Protein AF-A0A3N7EFW5-F1 (afdb_monomer)

Sequence (248 aa):
MSETADEIDSDAESVVPSIYVGQFAQLRVFKMFALHYVVHSICNLTDEEYTRYAFTEGKRFQDSFEIVAFLKKAYESFSNLKAQRMACFCGFHMAREYFVVGDFRNAKQLLDGVALLYRQEGWATLLWEFLGYLRECSRKCGTVKEFVEYSLESAALPVPSDSGIQSFRRKECGPAGPAILAQREIIHKEVFELRSGETRLASVEGNTDLKVNEENPLRLEIDLASPLRLVLLALVAFHEPMFKPRWW

Secondary structure (DSSP, 8-state):
-------------EEEPPSSTTPPPEEEEEEEETTTEEEEEEEEPPHHHHHHHHHHHHTT-S-HHHHHHHHHHHHHHHHHTT-HHHHHHHHHHHHHHHHHHT-HHHHHHHHHHHHHHHHHHT-HHHHHHHHHHHHHHHHHTT-HHHHHHHHHHHHHSPPPPSSS-TTSS-S---TT--S-HHHHHHHHHHHHHHHHTS-----SSS------BTTB-------TT-HHHHHHHHHHHH-S--------

pLDDT: mean 70.32, std 18.86, range [30.03, 94.31]

Structure (mmCIF, N/CA/C/O backbone):
data_AF-A0A3N7EFW5-F1
#
_entry.id   AF-A0A3N7EFW5-F1
#
loop_
_atom_site.group_PDB
_atom_site.id
_atom_site.type_symbol
_atom_site.label_atom_id
_atom_site.label_alt_id
_atom_site.label_comp_id
_atom_site.label_asym_id
_atom_site.label_entity_id
_atom_site.label_seq_id
_atom_site.pdbx_PDB_ins_code
_atom_site.Cartn_x
_atom_site.Cartn_y
_atom_site.Cartn_z
_atom_site.occupancy
_atom_site.B_iso_or_equiv
_atom_site.auth_seq_id
_atom_site.auth_comp_id
_atom_site.auth_asym_id
_atom_site.auth_atom_id
_atom_site.pdbx_PDB_model_num
ATOM 1 N N . MET A 1 1 ? 42.903 28.249 -32.692 1.00 31.41 1 MET A N 1
ATOM 2 C CA . MET A 1 1 ? 44.060 27.396 -32.350 1.00 31.41 1 MET A CA 1
ATOM 3 C C . MET A 1 1 ? 44.002 27.189 -30.847 1.00 31.41 1 MET A C 1
ATOM 5 O O . MET A 1 1 ? 44.345 28.114 -30.127 1.00 31.41 1 MET A O 1
ATOM 9 N N . SER A 1 2 ? 43.163 26.250 -30.406 1.00 32.81 2 SER A N 1
ATOM 10 C CA . SER A 1 2 ? 43.458 24.825 -30.102 1.00 32.81 2 SER A CA 1
ATOM 11 C C . SER A 1 2 ? 43.663 24.707 -28.591 1.00 32.81 2 SER A C 1
ATOM 13 O O . SER A 1 2 ? 44.621 25.260 -28.071 1.00 32.81 2 SER A O 1
ATOM 15 N N . GLU A 1 3 ? 42.619 24.340 -27.846 1.00 36.38 3 GLU A N 1
ATOM 16 C CA . GLU A 1 3 ? 42.249 22.949 -27.508 1.00 36.38 3 GLU A CA 1
ATOM 17 C C . GLU A 1 3 ? 43.383 22.202 -26.811 1.00 36.38 3 GLU A C 1
ATOM 19 O O . GLU A 1 3 ? 44.333 21.795 -27.467 1.00 36.38 3 GLU A O 1
ATOM 24 N N . THR A 1 4 ? 43.204 21.965 -25.513 1.00 30.03 4 THR A N 1
ATOM 25 C CA . THR A 1 4 ? 43.244 20.617 -24.931 1.00 30.03 4 THR A CA 1
ATOM 26 C C . THR A 1 4 ? 42.324 20.634 -23.718 1.00 30.03 4 THR A C 1
ATOM 28 O O . THR A 1 4 ? 42.628 21.258 -22.702 1.00 30.03 4 THR A O 1
ATOM 31 N N . ALA A 1 5 ? 41.150 20.031 -23.897 1.00 32.72 5 ALA A N 1
ATOM 32 C CA . ALA A 1 5 ? 40.241 19.667 -22.828 1.00 32.72 5 ALA A CA 1
ATOM 33 C C . ALA A 1 5 ? 40.955 18.693 -21.885 1.00 32.72 5 ALA A C 1
ATOM 35 O O . ALA A 1 5 ? 41.634 17.781 -22.358 1.00 32.72 5 ALA A O 1
ATOM 36 N N . ASP A 1 6 ? 40.790 18.900 -20.579 1.00 32.91 6 ASP A N 1
ATOM 37 C CA . ASP A 1 6 ? 41.110 17.893 -19.575 1.00 32.91 6 ASP A CA 1
ATOM 38 C C . ASP A 1 6 ? 40.394 16.594 -19.961 1.00 32.91 6 ASP A C 1
ATOM 40 O O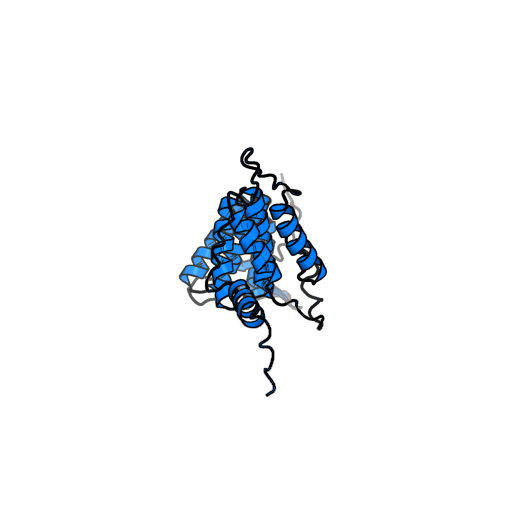 . ASP A 1 6 ? 39.163 16.544 -20.059 1.00 32.91 6 ASP A O 1
ATOM 44 N N . GLU A 1 7 ? 41.192 15.564 -20.238 1.00 31.47 7 GLU A N 1
ATOM 45 C CA . GLU A 1 7 ? 40.745 14.189 -20.404 1.00 31.47 7 GLU A CA 1
ATOM 46 C C . GLU A 1 7 ? 40.016 13.780 -19.122 1.00 31.47 7 GLU A C 1
ATOM 48 O O . GLU A 1 7 ? 40.620 13.474 -18.095 1.00 31.47 7 GLU A O 1
ATOM 53 N N . ILE A 1 8 ? 38.684 13.812 -19.177 1.00 36.25 8 ILE A N 1
ATOM 54 C CA . ILE A 1 8 ? 37.839 13.083 -18.241 1.00 36.25 8 ILE A CA 1
ATOM 55 C C . ILE A 1 8 ? 38.206 11.620 -18.439 1.00 36.25 8 ILE A C 1
ATOM 57 O O . ILE A 1 8 ? 37.884 11.038 -19.474 1.00 36.25 8 ILE A O 1
ATOM 61 N N . ASP A 1 9 ? 38.912 11.084 -17.450 1.00 33.22 9 ASP A N 1
ATOM 62 C CA . ASP A 1 9 ? 39.246 9.681 -17.268 1.00 33.22 9 ASP A CA 1
ATOM 63 C C . ASP A 1 9 ? 38.009 8.817 -17.561 1.00 33.22 9 ASP A C 1
ATOM 65 O O . ASP A 1 9 ? 37.090 8.677 -16.749 1.00 33.22 9 ASP A O 1
ATOM 69 N N . SER A 1 10 ? 37.932 8.334 -18.803 1.00 39.88 10 SER A N 1
ATOM 70 C CA . SER A 1 10 ? 36.820 7.554 -19.328 1.00 39.88 10 SER A CA 1
ATOM 71 C C . SER A 1 10 ? 37.066 6.074 -19.055 1.00 39.88 10 SER A C 1
ATOM 73 O O . SER A 1 10 ? 36.932 5.234 -19.947 1.00 39.88 10 SER A O 1
ATOM 75 N N . ASP A 1 11 ? 37.390 5.731 -17.813 1.00 41.72 11 ASP A N 1
ATOM 76 C CA . ASP A 1 11 ? 37.364 4.352 -17.317 1.00 41.72 11 ASP A CA 1
ATOM 77 C C . ASP A 1 11 ? 35.896 3.944 -17.050 1.00 41.72 11 ASP A C 1
ATOM 79 O O . ASP A 1 11 ? 35.478 3.536 -15.968 1.00 41.72 11 ASP A O 1
ATOM 83 N N . ALA A 1 12 ? 35.049 4.175 -18.058 1.00 44.28 12 ALA A N 1
ATOM 84 C CA . ALA A 1 12 ? 33.604 4.137 -17.948 1.00 44.28 12 ALA A CA 1
ATOM 85 C C . ALA A 1 12 ? 33.120 2.686 -17.895 1.00 44.28 12 ALA A C 1
ATOM 87 O O . ALA A 1 12 ? 32.977 2.016 -18.924 1.00 44.28 12 ALA A O 1
ATOM 88 N N . GLU A 1 13 ? 32.814 2.221 -16.685 1.00 53.03 13 GLU A N 1
ATOM 89 C CA . GLU A 1 13 ? 31.929 1.083 -16.458 1.00 53.03 13 GLU A CA 1
ATOM 90 C C . GLU A 1 13 ? 30.602 1.344 -17.193 1.00 53.03 13 GLU A C 1
ATOM 92 O O . GLU A 1 13 ? 29.763 2.140 -16.770 1.00 53.03 13 GLU A O 1
ATOM 97 N N . SER A 1 14 ? 30.440 0.722 -18.363 1.00 57.09 14 SER A N 1
ATOM 98 C CA . SER A 1 14 ? 29.303 0.948 -19.258 1.00 57.09 14 SER A CA 1
ATOM 99 C C . SER A 1 14 ? 28.393 -0.274 -19.239 1.00 57.09 14 SER A C 1
ATOM 101 O O . SER A 1 14 ? 28.807 -1.382 -19.596 1.00 57.09 14 SER A O 1
ATOM 103 N N . VAL A 1 15 ? 27.149 -0.087 -18.794 1.00 58.75 15 VAL A N 1
ATOM 104 C CA . VAL A 1 15 ? 26.146 -1.157 -18.765 1.00 58.75 15 VAL A CA 1
ATOM 105 C C . VAL A 1 15 ? 25.487 -1.266 -20.135 1.00 58.75 15 VAL A C 1
ATOM 107 O O . VAL A 1 15 ? 24.904 -0.311 -20.644 1.00 58.75 15 VAL A O 1
ATOM 110 N N . VAL A 1 16 ? 25.572 -2.452 -20.735 1.00 60.78 16 VAL A N 1
ATOM 111 C CA . VAL A 1 16 ? 24.993 -2.742 -22.048 1.00 60.78 16 VAL A CA 1
ATOM 112 C C . VAL A 1 16 ? 23.628 -3.410 -21.865 1.00 60.78 16 VAL A C 1
ATOM 114 O O . VAL A 1 16 ? 23.530 -4.419 -21.155 1.00 60.78 16 VAL A O 1
ATOM 117 N N . PRO A 1 17 ? 22.564 -2.876 -22.495 1.00 49.72 17 PRO A N 1
ATOM 118 C CA . PRO A 1 17 ? 21.239 -3.478 -22.439 1.00 49.72 17 PRO A CA 1
ATOM 119 C C . PRO A 1 17 ? 21.206 -4.825 -23.173 1.00 49.72 17 PRO A C 1
ATOM 121 O O . PRO A 1 17 ? 21.927 -5.047 -24.146 1.00 49.72 17 PRO A O 1
ATOM 124 N N . SER A 1 18 ? 20.337 -5.727 -22.718 1.00 52.16 18 SER A N 1
ATOM 125 C CA . SER A 1 18 ? 20.123 -7.031 -23.348 1.00 52.16 18 SER A CA 1
ATOM 126 C C . SER A 1 18 ? 19.600 -6.869 -24.779 1.00 52.16 18 SER A C 1
ATOM 128 O O . SER A 1 18 ? 18.590 -6.199 -24.997 1.00 52.16 18 SER A O 1
ATOM 130 N N . ILE A 1 19 ? 20.260 -7.508 -25.747 1.00 47.56 19 ILE A N 1
ATOM 131 C CA . ILE A 1 19 ? 19.912 -7.405 -27.176 1.00 47.56 19 ILE A CA 1
ATOM 132 C C . ILE A 1 19 ? 18.875 -8.475 -27.572 1.00 47.56 19 ILE A C 1
ATOM 134 O O . ILE A 1 19 ? 18.140 -8.302 -28.541 1.00 47.56 19 ILE A O 1
ATOM 138 N N . TYR A 1 20 ? 18.763 -9.556 -26.789 1.00 43.97 20 TYR A N 1
ATOM 139 C CA . TYR A 1 20 ? 17.836 -10.664 -27.026 1.00 43.97 20 TYR A CA 1
ATOM 140 C C . TYR A 1 20 ? 17.102 -11.080 -25.745 1.00 43.97 20 TYR A C 1
ATOM 142 O O . TYR A 1 20 ? 17.604 -10.915 -24.631 1.00 43.97 20 TYR A O 1
ATOM 150 N N . VAL A 1 21 ? 15.909 -11.656 -25.911 1.00 36.22 21 VAL A N 1
ATOM 151 C CA . VAL A 1 21 ? 15.082 -12.178 -24.812 1.00 36.22 21 VAL A CA 1
ATOM 152 C C . VAL A 1 21 ? 15.802 -13.352 -24.134 1.00 36.22 21 VAL A C 1
ATOM 154 O O . VAL A 1 21 ? 16.136 -14.332 -24.795 1.00 36.22 21 VAL A O 1
ATOM 157 N N . GLY A 1 22 ? 16.033 -13.253 -22.819 1.00 49.91 22 GLY A N 1
ATOM 158 C CA . GLY A 1 22 ? 16.738 -14.265 -22.013 1.00 49.91 22 GLY A CA 1
ATOM 159 C C . GLY A 1 22 ? 18.204 -13.939 -21.693 1.00 49.91 22 GLY A C 1
ATOM 160 O O . GLY A 1 22 ? 18.851 -14.703 -20.981 1.00 49.91 22 GLY A O 1
ATOM 161 N N . GLN A 1 23 ? 18.729 -12.812 -22.181 1.00 45.91 23 GLN A N 1
ATOM 162 C CA . GLN A 1 23 ? 20.062 -12.317 -21.833 1.00 45.91 23 GLN A CA 1
ATOM 163 C C . GLN A 1 23 ? 19.965 -11.289 -20.693 1.00 45.91 23 GLN A C 1
ATOM 165 O O . GLN A 1 23 ? 19.167 -10.359 -20.774 1.00 45.91 23 GLN A O 1
ATOM 170 N N . PHE A 1 24 ? 20.773 -11.441 -19.640 1.00 50.06 24 PHE A N 1
ATOM 171 C CA . PHE A 1 24 ? 20.856 -10.458 -18.552 1.00 50.06 24 PHE A CA 1
ATOM 172 C C . PHE A 1 24 ? 21.598 -9.195 -19.008 1.00 50.06 24 PHE A C 1
ATOM 174 O O . PHE A 1 24 ? 22.421 -9.252 -19.924 1.00 50.06 24 PHE A O 1
ATOM 181 N N . ALA A 1 25 ? 21.315 -8.055 -18.370 1.00 55.31 25 ALA A N 1
ATOM 182 C CA . ALA A 1 25 ? 22.104 -6.842 -18.564 1.00 55.31 25 ALA A CA 1
ATOM 183 C C . ALA A 1 25 ? 23.559 -7.095 -18.145 1.00 55.31 25 ALA A C 1
ATOM 185 O O . ALA A 1 25 ? 23.828 -7.838 -17.196 1.00 55.31 25 ALA A O 1
ATOM 186 N N . GLN A 1 26 ? 24.498 -6.498 -18.876 1.00 61.62 26 GLN A N 1
ATOM 187 C CA . GLN A 1 26 ? 25.920 -6.793 -18.724 1.00 61.62 26 GLN A CA 1
ATOM 188 C C . GLN A 1 26 ? 26.701 -5.535 -18.377 1.00 61.62 26 GLN A C 1
ATOM 190 O O . GLN A 1 26 ? 26.540 -4.505 -19.030 1.00 61.62 26 GLN A O 1
ATOM 195 N N . LEU A 1 27 ? 27.572 -5.629 -17.372 1.00 54.19 27 LEU A N 1
ATOM 196 C CA . LEU A 1 27 ? 28.487 -4.555 -17.008 1.00 54.19 27 LEU A CA 1
ATOM 197 C C . LEU A 1 27 ? 29.801 -4.784 -17.755 1.00 54.19 27 LEU A C 1
ATOM 199 O O . LEU A 1 27 ? 30.397 -5.862 -17.651 1.00 54.19 27 LEU A O 1
ATOM 203 N N . ARG A 1 28 ? 30.241 -3.788 -18.532 1.00 49.62 28 ARG A N 1
ATOM 204 C CA . ARG A 1 28 ? 31.567 -3.797 -19.156 1.00 49.62 28 ARG A CA 1
ATOM 205 C C . ARG A 1 28 ? 32.571 -3.236 -18.164 1.00 49.62 28 ARG A C 1
ATOM 207 O O . ARG A 1 28 ? 32.551 -2.040 -17.891 1.00 49.62 28 ARG A O 1
ATOM 214 N N . VAL A 1 29 ? 33.432 -4.105 -17.639 1.00 48.47 29 VAL A N 1
ATOM 215 C CA . VAL A 1 29 ? 34.548 -3.705 -16.774 1.00 48.47 29 VAL A CA 1
ATOM 216 C C . VAL A 1 29 ? 35.816 -3.650 -17.613 1.00 48.47 29 VAL A C 1
ATOM 218 O O . VAL A 1 29 ? 36.193 -4.644 -18.246 1.00 48.47 29 VAL A O 1
ATOM 221 N N . PHE A 1 30 ? 36.501 -2.511 -17.577 1.00 45.88 30 PHE A N 1
ATOM 222 C CA . PHE A 1 30 ? 37.869 -2.396 -18.060 1.00 45.88 30 PHE A CA 1
ATOM 223 C C . PHE A 1 30 ? 38.823 -2.847 -16.950 1.00 45.88 30 PHE A C 1
ATOM 225 O O . PHE A 1 30 ? 38.809 -2.317 -15.845 1.00 45.88 30 PHE A O 1
ATOM 232 N N . LYS A 1 31 ? 39.631 -3.882 -17.214 1.00 46.44 31 LYS A N 1
ATOM 233 C CA . LYS A 1 31 ? 40.723 -4.279 -16.313 1.00 46.44 31 LYS A CA 1
ATOM 234 C C . LYS A 1 31 ? 42.057 -4.064 -17.005 1.00 46.44 31 LYS A C 1
ATOM 236 O O . LYS A 1 31 ? 42.355 -4.730 -17.999 1.00 46.44 31 LYS A O 1
ATOM 241 N N . MET A 1 32 ? 42.863 -3.166 -16.443 1.00 39.81 32 MET A N 1
ATOM 242 C CA . MET A 1 32 ? 44.253 -2.986 -16.837 1.00 39.81 32 MET A CA 1
ATOM 243 C C . MET A 1 32 ? 45.119 -4.019 -16.110 1.00 39.81 32 MET A C 1
ATOM 245 O O . MET A 1 32 ? 45.236 -3.998 -14.885 1.00 39.81 32 MET A O 1
ATOM 249 N N . PHE A 1 33 ? 45.714 -4.951 -16.855 1.00 41.59 33 PHE A N 1
ATOM 250 C CA . PHE A 1 33 ? 46.707 -5.872 -16.299 1.00 41.59 33 PHE A CA 1
ATOM 251 C C . PHE A 1 33 ? 48.119 -5.305 -16.465 1.00 41.59 33 PHE A C 1
ATOM 253 O O . PHE A 1 33 ? 48.379 -4.533 -17.386 1.00 41.59 33 PHE A O 1
ATOM 260 N N . ALA A 1 34 ? 49.041 -5.730 -15.591 1.00 44.28 34 ALA A N 1
ATOM 261 C CA . ALA A 1 34 ? 50.421 -5.236 -15.456 1.00 44.28 34 ALA A CA 1
ATOM 262 C C . ALA A 1 34 ? 51.300 -5.312 -16.730 1.00 44.28 34 ALA A C 1
ATOM 264 O O . ALA A 1 34 ? 52.462 -4.920 -16.702 1.00 44.28 34 ALA A O 1
ATOM 265 N N . LEU A 1 35 ? 50.753 -5.791 -17.848 1.00 37.84 35 LEU A N 1
ATOM 266 C CA . LEU A 1 35 ? 51.404 -5.894 -19.147 1.00 37.84 35 LEU A CA 1
ATOM 267 C C . LEU A 1 35 ? 50.633 -5.125 -20.239 1.00 37.84 35 LEU A C 1
ATOM 269 O O . LEU A 1 35 ? 50.415 -5.662 -21.316 1.00 37.84 35 LEU A O 1
ATOM 273 N N . HIS A 1 36 ? 50.158 -3.907 -19.946 1.00 43.28 36 HIS A N 1
ATOM 274 C CA . HIS A 1 36 ? 49.550 -2.971 -20.914 1.00 43.28 36 HIS A CA 1
ATOM 275 C C . HIS A 1 36 ? 48.536 -3.619 -21.887 1.00 43.28 36 HIS A C 1
ATOM 277 O O . HIS A 1 36 ? 48.465 -3.284 -23.067 1.00 43.28 36 HIS A O 1
ATOM 283 N N . TYR A 1 37 ? 47.767 -4.589 -21.391 1.00 37.78 37 TYR A N 1
ATOM 284 C CA . TYR A 1 37 ? 46.716 -5.273 -22.133 1.00 37.78 37 TYR A CA 1
ATOM 285 C C . TYR A 1 37 ? 45.394 -4.916 -21.464 1.00 37.78 37 TYR A C 1
ATOM 287 O O . TYR A 1 37 ? 45.185 -5.216 -20.285 1.00 37.78 37 TYR A O 1
ATOM 295 N N . VAL A 1 38 ? 44.515 -4.256 -22.215 1.00 41.94 38 VAL A N 1
ATOM 296 C CA . VAL A 1 38 ? 43.147 -3.969 -21.787 1.00 41.94 38 VAL A CA 1
ATOM 297 C C . VAL A 1 38 ? 42.289 -5.166 -22.175 1.00 41.94 38 VAL A C 1
ATOM 299 O O . VAL A 1 38 ? 42.089 -5.438 -23.358 1.00 41.94 38 VAL A O 1
ATOM 302 N N . VAL A 1 39 ? 41.804 -5.911 -21.181 1.00 39.47 39 VAL A N 1
ATOM 303 C CA . VAL A 1 39 ? 40.905 -7.048 -21.414 1.00 39.47 39 VAL A CA 1
ATOM 304 C C . VAL A 1 39 ? 39.475 -6.615 -21.130 1.00 39.47 39 VAL A C 1
ATOM 306 O O . VAL A 1 39 ? 39.150 -6.182 -20.025 1.00 39.47 39 VAL A O 1
ATOM 309 N N . HIS A 1 40 ? 38.611 -6.766 -22.131 1.00 43.97 40 HIS A N 1
ATOM 310 C CA . HIS A 1 40 ? 37.188 -6.482 -22.013 1.00 43.97 40 HIS A CA 1
ATOM 311 C C . HIS A 1 40 ? 36.486 -7.656 -21.323 1.00 43.97 40 HIS A C 1
ATOM 313 O O . HIS A 1 40 ? 36.332 -8.722 -21.919 1.00 43.97 40 HIS A O 1
ATOM 319 N N . SER A 1 41 ? 36.087 -7.484 -20.062 1.00 40.56 41 SER A N 1
ATOM 320 C CA . SER A 1 41 ? 35.361 -8.518 -19.315 1.00 40.56 41 SER A CA 1
ATOM 321 C C . SER A 1 41 ? 33.882 -8.160 -19.214 1.00 40.56 41 SER A C 1
ATOM 323 O O . SER A 1 41 ? 33.527 -7.045 -18.833 1.00 40.56 41 SER A O 1
ATOM 325 N N . ILE A 1 42 ? 33.029 -9.120 -19.565 1.00 46.84 42 ILE A N 1
ATO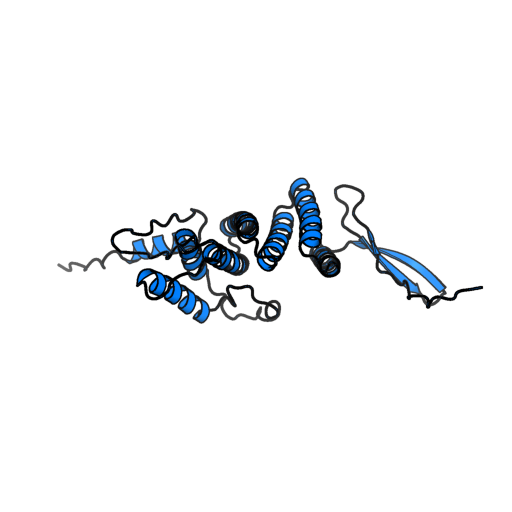M 326 C CA . ILE A 1 42 ? 31.573 -9.004 -19.523 1.00 46.84 42 ILE A CA 1
ATOM 327 C C . ILE A 1 42 ? 31.088 -9.801 -18.310 1.00 46.84 42 ILE A C 1
ATOM 329 O O . ILE A 1 42 ? 31.196 -11.027 -18.303 1.00 46.84 42 ILE A O 1
ATOM 333 N N . CYS A 1 43 ? 30.564 -9.115 -17.295 1.00 50.97 43 CYS A N 1
ATOM 334 C CA . CYS A 1 43 ? 29.912 -9.755 -16.151 1.00 50.97 43 CYS A CA 1
ATOM 335 C C . CYS A 1 43 ? 28.392 -9.613 -16.266 1.00 50.97 43 CYS A C 1
ATOM 337 O O . CYS A 1 43 ? 27.885 -8.526 -16.550 1.00 50.97 43 CYS A O 1
ATOM 339 N N . ASN A 1 44 ? 27.666 -10.707 -16.025 1.00 51.59 44 ASN A N 1
ATOM 340 C CA . ASN A 1 44 ? 26.214 -10.658 -15.868 1.00 51.59 44 ASN A CA 1
ATOM 341 C C . ASN A 1 44 ? 25.903 -9.940 -14.551 1.00 51.59 44 ASN A C 1
ATOM 343 O O . ASN A 1 44 ? 26.420 -10.358 -13.514 1.00 51.59 44 ASN A O 1
ATOM 347 N N . LEU A 1 45 ? 25.084 -8.886 -14.589 1.00 55.25 45 LEU A N 1
ATOM 348 C CA . LEU A 1 45 ? 24.574 -8.293 -13.354 1.00 55.25 45 LEU A CA 1
ATOM 349 C C . LEU A 1 45 ? 23.541 -9.233 -12.738 1.00 55.25 45 LEU A C 1
ATOM 351 O O . LEU A 1 45 ? 22.704 -9.801 -13.444 1.00 55.25 45 L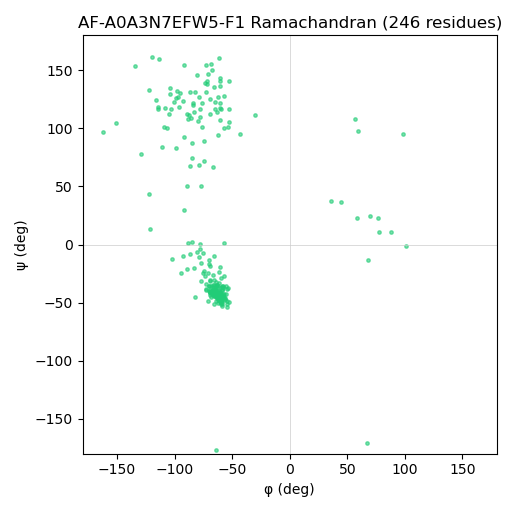EU A O 1
ATOM 355 N N . THR A 1 46 ? 23.569 -9.351 -11.416 1.00 57.44 46 THR A N 1
ATOM 356 C CA . THR A 1 46 ? 22.425 -9.888 -10.676 1.00 57.44 46 THR A CA 1
ATOM 357 C C . THR A 1 46 ? 21.253 -8.903 -10.740 1.00 57.44 46 THR A C 1
ATOM 359 O O . THR A 1 46 ? 21.444 -7.694 -10.915 1.00 57.44 46 THR A O 1
ATOM 362 N N . ASP A 1 47 ? 20.025 -9.403 -10.581 1.00 53.94 47 ASP A N 1
ATOM 363 C CA . ASP A 1 47 ? 18.815 -8.570 -10.637 1.00 53.94 47 ASP A CA 1
ATOM 364 C C . ASP A 1 47 ? 18.880 -7.402 -9.634 1.00 53.94 47 ASP A C 1
ATOM 366 O O . ASP A 1 47 ? 18.459 -6.287 -9.941 1.00 53.94 47 ASP A O 1
ATOM 370 N N . GLU A 1 48 ? 19.484 -7.616 -8.462 1.00 52.22 48 GLU A N 1
ATOM 371 C CA . GLU A 1 48 ? 19.693 -6.590 -7.435 1.00 52.22 48 GLU A CA 1
ATOM 372 C C . GLU A 1 48 ? 20.661 -5.482 -7.893 1.00 52.22 48 GLU A C 1
ATO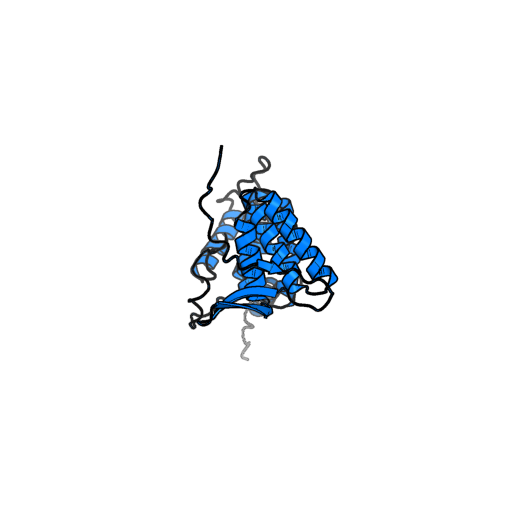M 374 O O . GLU A 1 48 ? 20.382 -4.292 -7.717 1.00 52.22 48 GLU A O 1
ATOM 379 N N . GLU A 1 49 ? 21.772 -5.850 -8.536 1.00 52.72 49 GLU A N 1
ATOM 380 C CA . GLU A 1 49 ? 22.791 -4.912 -9.021 1.00 52.72 49 GLU A CA 1
ATOM 381 C C . GLU A 1 49 ? 22.281 -4.071 -10.195 1.00 52.72 49 GLU A C 1
ATOM 383 O O . GLU A 1 49 ? 22.501 -2.859 -10.227 1.00 52.72 49 GLU A O 1
ATOM 388 N N . TYR A 1 50 ? 21.535 -4.679 -11.124 1.00 60.75 50 TYR A N 1
ATOM 389 C CA . TYR A 1 50 ? 20.917 -3.953 -12.236 1.00 60.75 50 TYR A CA 1
ATOM 390 C C . TYR A 1 50 ? 19.874 -2.950 -11.747 1.00 60.75 50 TYR A C 1
ATOM 392 O O . TYR A 1 50 ? 19.833 -1.807 -12.205 1.00 60.75 50 TYR A O 1
ATOM 400 N N . THR A 1 51 ? 19.068 -3.349 -10.767 1.00 59.41 51 THR A N 1
ATOM 401 C CA . THR A 1 51 ? 18.050 -2.480 -10.174 1.00 59.41 51 THR A CA 1
ATOM 402 C C . THR A 1 51 ? 18.687 -1.284 -9.468 1.00 59.41 51 THR A C 1
ATOM 404 O O . THR A 1 51 ? 18.228 -0.149 -9.607 1.00 59.41 51 THR A O 1
ATOM 407 N N . ARG A 1 52 ? 19.795 -1.513 -8.756 1.00 59.06 52 ARG A N 1
ATOM 408 C CA . ARG A 1 52 ? 20.557 -0.460 -8.081 1.00 59.06 52 ARG A CA 1
ATOM 409 C C . ARG A 1 52 ? 21.225 0.492 -9.072 1.00 59.06 52 ARG A C 1
ATOM 411 O O . ARG A 1 52 ? 21.169 1.698 -8.852 1.00 59.06 52 ARG A O 1
ATOM 418 N N . TYR A 1 53 ? 21.782 -0.029 -10.165 1.00 63.97 53 TYR A N 1
ATOM 419 C CA . TYR A 1 53 ? 22.344 0.769 -11.256 1.00 63.97 53 TYR A CA 1
ATOM 420 C C . TYR A 1 53 ? 21.279 1.635 -11.944 1.00 63.97 53 TYR A C 1
ATOM 422 O O . TYR A 1 53 ? 21.439 2.851 -12.045 1.00 63.97 53 TYR A O 1
ATOM 430 N N . ALA A 1 54 ? 20.153 1.036 -12.344 1.00 58.69 54 ALA A N 1
ATOM 431 C CA . ALA A 1 54 ? 19.028 1.746 -12.949 1.00 58.69 54 ALA A CA 1
ATOM 432 C C . ALA A 1 54 ? 18.489 2.849 -12.024 1.00 58.69 54 ALA A C 1
ATOM 434 O O . ALA A 1 54 ? 18.130 3.931 -12.482 1.00 58.69 54 ALA A O 1
ATOM 435 N N . PHE A 1 55 ? 18.490 2.606 -10.712 1.00 58.97 55 PHE A N 1
ATOM 436 C CA . PHE A 1 55 ? 18.118 3.595 -9.707 1.00 58.97 55 PHE A CA 1
ATOM 437 C C . PHE A 1 55 ? 19.141 4.735 -9.580 1.00 58.97 55 PHE A C 1
ATOM 439 O O . PHE A 1 55 ? 18.752 5.897 -9.466 1.00 58.97 55 PHE A O 1
ATOM 446 N N . THR A 1 56 ? 20.444 4.442 -9.615 1.00 59.44 56 THR A N 1
ATOM 447 C CA . THR A 1 56 ? 21.491 5.477 -9.577 1.00 59.44 56 THR A CA 1
ATOM 448 C C . THR A 1 56 ? 21.561 6.306 -10.856 1.00 59.44 56 THR A C 1
ATOM 450 O O . THR A 1 56 ? 21.780 7.510 -10.766 1.00 59.44 56 THR A O 1
ATOM 453 N N . GLU A 1 57 ? 21.328 5.700 -12.023 1.00 56.88 57 GLU A N 1
ATOM 454 C CA . GLU A 1 57 ? 21.179 6.420 -13.295 1.00 56.88 57 GLU A CA 1
ATOM 455 C C . GLU A 1 57 ? 19.887 7.241 -13.311 1.00 56.88 57 GLU A C 1
ATOM 457 O O . GLU A 1 57 ? 19.908 8.398 -13.709 1.00 56.88 57 GLU A O 1
ATOM 462 N N . GLY A 1 58 ? 18.782 6.697 -12.789 1.00 53.03 58 GLY A N 1
ATOM 463 C CA . GLY A 1 58 ? 17.523 7.424 -12.621 1.00 53.03 58 GLY A CA 1
ATOM 464 C C . GLY A 1 58 ? 17.694 8.704 -11.798 1.00 53.03 58 GLY A C 1
ATOM 465 O O . GLY A 1 58 ? 17.221 9.761 -12.190 1.00 53.03 58 GLY A O 1
ATOM 466 N N . LYS A 1 59 ? 18.472 8.647 -10.709 1.00 58.53 59 LYS A N 1
ATOM 467 C CA . LYS A 1 59 ? 18.821 9.822 -9.890 1.00 58.53 59 LYS A CA 1
ATOM 468 C C . LYS A 1 59 ? 19.690 10.873 -10.598 1.00 58.53 59 LYS A C 1
ATOM 470 O O . LYS A 1 59 ? 19.893 11.943 -10.027 1.00 58.53 59 LYS A O 1
ATOM 475 N N . ARG A 1 60 ? 20.236 10.591 -11.788 1.00 53.81 60 ARG A N 1
ATOM 476 C CA . ARG A 1 60 ? 20.928 11.606 -12.604 1.00 53.81 60 ARG A CA 1
ATOM 477 C C . ARG A 1 60 ? 19.945 12.551 -13.287 1.00 53.81 60 ARG A C 1
ATOM 479 O O . ARG A 1 60 ? 20.318 13.687 -13.572 1.00 53.81 60 ARG A O 1
ATOM 486 N N . PHE A 1 61 ? 18.707 12.113 -13.505 1.00 54.53 61 PHE A N 1
ATOM 487 C CA . PHE A 1 61 ? 17.629 12.990 -13.934 1.00 54.53 61 PHE A CA 1
ATOM 488 C C . PHE A 1 61 ? 17.158 13.796 -12.718 1.00 54.53 61 PHE A C 1
ATOM 490 O O . PHE A 1 61 ? 16.781 13.235 -11.692 1.00 54.53 61 PHE A O 1
ATOM 497 N N . GLN A 1 62 ? 17.224 15.125 -12.803 1.00 61.31 62 GLN A N 1
ATOM 498 C CA . GLN A 1 62 ? 16.670 16.009 -11.766 1.00 61.31 62 GLN A CA 1
ATOM 499 C C . GLN A 1 62 ? 15.142 16.146 -11.889 1.00 61.31 62 GLN A C 1
ATOM 501 O O . GLN A 1 62 ? 14.506 16.675 -10.980 1.00 61.31 62 GLN A O 1
ATOM 506 N N . ASP A 1 63 ? 14.563 15.665 -12.994 1.00 75.69 63 ASP A N 1
ATOM 507 C CA . ASP A 1 63 ? 13.137 15.733 -13.299 1.00 75.69 63 ASP A CA 1
ATOM 508 C C . ASP A 1 63 ? 12.446 14.378 -13.054 1.00 75.69 63 ASP A C 1
ATOM 510 O O . ASP A 1 63 ? 12.714 13.381 -13.733 1.00 75.69 63 ASP A O 1
ATOM 514 N N . SER A 1 64 ? 11.510 14.349 -12.100 1.00 75.75 64 SER A N 1
ATOM 515 C CA . SER A 1 64 ? 10.700 13.169 -11.779 1.00 75.75 64 SER A CA 1
ATOM 516 C C . SER A 1 64 ? 9.920 12.623 -12.983 1.00 75.75 64 SER A C 1
ATOM 518 O O . SER A 1 64 ? 9.675 11.418 -13.041 1.00 75.75 64 SER A O 1
ATOM 520 N N . PHE A 1 65 ? 9.559 13.441 -13.979 1.00 80.56 65 PHE A N 1
ATOM 521 C CA . PHE A 1 65 ? 8.851 12.956 -15.170 1.00 80.56 65 PHE A CA 1
ATOM 522 C C . PHE A 1 65 ? 9.737 12.093 -16.079 1.00 80.56 65 PHE A C 1
ATOM 524 O O . PHE A 1 65 ? 9.258 11.101 -16.639 1.00 80.56 65 PHE A O 1
ATOM 531 N N . GLU A 1 66 ? 11.028 12.411 -16.190 1.00 78.88 66 GLU A N 1
ATOM 532 C CA . GLU A 1 66 ? 11.989 11.607 -16.953 1.00 78.88 66 GLU A CA 1
ATOM 533 C C . GLU A 1 66 ? 12.248 10.262 -16.261 1.00 78.88 66 GLU A C 1
ATOM 535 O O . GLU A 1 66 ? 12.248 9.211 -16.911 1.00 78.88 66 GLU A O 1
ATOM 540 N N . ILE A 1 67 ? 12.356 10.276 -14.926 1.00 78.06 67 ILE A N 1
ATOM 541 C CA . ILE A 1 67 ? 12.476 9.062 -14.107 1.00 78.06 67 ILE A CA 1
ATOM 542 C C . ILE A 1 67 ? 11.249 8.166 -14.302 1.00 78.06 67 ILE A C 1
ATOM 544 O O . ILE A 1 67 ? 11.384 6.969 -14.567 1.00 78.06 67 ILE A O 1
ATOM 548 N N . VAL A 1 68 ? 10.043 8.734 -14.225 1.00 83.75 68 VAL A N 1
ATOM 549 C CA . VAL A 1 68 ? 8.787 8.003 -14.443 1.00 83.75 68 VAL A CA 1
ATOM 550 C C . VAL A 1 68 ? 8.728 7.403 -15.848 1.00 83.75 68 VAL A C 1
ATOM 552 O O . VAL A 1 68 ? 8.352 6.239 -15.990 1.00 83.75 68 VAL A O 1
ATOM 555 N N . ALA A 1 69 ? 9.117 8.149 -16.886 1.00 82.44 69 ALA A N 1
ATOM 556 C CA . ALA A 1 69 ? 9.119 7.650 -18.260 1.00 82.44 69 ALA A CA 1
ATOM 557 C C . ALA A 1 69 ? 10.075 6.458 -18.437 1.00 82.44 69 ALA A C 1
ATOM 559 O O . ALA A 1 69 ? 9.714 5.449 -19.054 1.00 82.44 69 ALA A O 1
ATOM 560 N N . PHE A 1 70 ? 11.270 6.538 -17.848 1.00 79.31 70 PHE A N 1
ATOM 561 C CA . PHE A 1 70 ? 12.236 5.445 -17.862 1.00 79.31 70 PHE A CA 1
ATOM 562 C C . PHE A 1 70 ? 11.716 4.207 -17.115 1.00 79.31 70 PHE A C 1
ATOM 564 O O . PHE A 1 70 ? 11.731 3.096 -17.654 1.00 79.31 70 PHE A O 1
ATOM 571 N N . LEU A 1 71 ? 11.189 4.393 -15.902 1.00 80.00 71 LEU A N 1
ATOM 572 C CA . LEU A 1 71 ? 10.626 3.309 -15.096 1.00 80.00 71 LEU A CA 1
ATOM 573 C C . LEU A 1 71 ? 9.409 2.661 -15.759 1.00 80.00 71 LEU A C 1
ATOM 575 O O . LEU A 1 71 ? 9.249 1.445 -15.672 1.00 80.00 71 LEU A O 1
ATOM 579 N N . LYS A 1 72 ? 8.585 3.436 -16.470 1.00 86.56 72 LYS A N 1
ATOM 580 C CA . LYS A 1 72 ? 7.450 2.915 -17.237 1.00 86.56 72 LYS A CA 1
ATOM 581 C C . LYS A 1 72 ? 7.908 1.975 -18.350 1.00 86.56 72 LYS A C 1
ATOM 583 O O . LYS A 1 72 ? 7.355 0.889 -18.506 1.00 86.56 72 LYS A O 1
ATOM 588 N N . LYS A 1 73 ? 8.967 2.337 -19.077 1.00 80.56 73 LYS A N 1
ATOM 589 C CA . LYS A 1 73 ? 9.554 1.464 -20.103 1.00 80.56 73 LYS A CA 1
ATOM 590 C C . LYS A 1 73 ? 10.083 0.156 -19.500 1.00 80.56 73 LYS A C 1
ATOM 592 O O . LYS A 1 73 ? 9.891 -0.914 -20.077 1.00 80.56 73 LYS A O 1
ATOM 597 N N . ALA A 1 74 ? 10.719 0.226 -18.328 1.00 74.69 74 ALA A N 1
ATOM 598 C CA . ALA A 1 74 ? 11.168 -0.961 -17.600 1.00 74.69 74 ALA A CA 1
ATOM 599 C C . ALA A 1 74 ? 9.985 -1.825 -17.124 1.00 74.69 74 ALA A C 1
ATOM 601 O O . ALA A 1 74 ? 9.995 -3.039 -17.324 1.00 74.69 74 ALA A O 1
ATOM 602 N N . TYR A 1 75 ? 8.937 -1.204 -16.575 1.00 82.06 75 TYR A N 1
ATOM 603 C CA . TYR A 1 75 ? 7.697 -1.865 -16.165 1.00 82.06 75 TYR A CA 1
ATOM 604 C C . TYR A 1 75 ? 7.071 -2.666 -17.313 1.00 82.06 75 TYR A C 1
ATOM 606 O O . TYR A 1 75 ? 6.738 -3.841 -17.143 1.00 82.06 75 TYR A O 1
ATOM 614 N N . GLU A 1 76 ? 6.938 -2.053 -18.490 1.00 85.12 76 GLU A N 1
ATOM 615 C CA . GLU A 1 76 ? 6.376 -2.693 -19.684 1.00 85.12 76 GLU A CA 1
ATOM 616 C C . GLU A 1 76 ? 7.248 -3.866 -20.153 1.00 85.12 76 GLU A C 1
ATOM 618 O O . GLU A 1 76 ? 6.732 -4.946 -20.445 1.00 85.12 76 GLU A O 1
ATOM 623 N N . SER A 1 77 ? 8.575 -3.700 -20.145 1.00 78.75 77 SER A N 1
ATOM 624 C CA . SER A 1 77 ? 9.523 -4.772 -20.470 1.00 78.75 77 SER A CA 1
ATOM 625 C C . SER A 1 77 ? 9.377 -5.976 -19.530 1.00 78.75 77 SER A C 1
ATOM 627 O O . SER A 1 77 ? 9.180 -7.104 -19.985 1.00 78.75 77 SER A O 1
ATOM 629 N N . PHE A 1 78 ? 9.386 -5.750 -18.211 1.00 79.00 78 PHE A N 1
ATOM 630 C CA . PHE A 1 78 ? 9.227 -6.823 -17.224 1.00 79.00 78 PHE A CA 1
ATOM 631 C C . PHE A 1 78 ? 7.847 -7.478 -17.281 1.00 79.00 78 PHE A C 1
ATOM 633 O O . PHE A 1 78 ? 7.740 -8.694 -17.116 1.00 79.00 78 PHE A O 1
ATOM 640 N N . SER A 1 79 ? 6.801 -6.704 -17.569 1.00 79.44 79 SER A N 1
ATOM 641 C CA . SER A 1 79 ? 5.448 -7.231 -17.764 1.00 79.44 79 SER A CA 1
ATOM 642 C C . SER A 1 79 ? 5.386 -8.171 -18.970 1.00 79.44 79 SER A C 1
ATOM 644 O O . SER A 1 79 ? 4.856 -9.277 -18.859 1.00 79.44 79 SER A O 1
ATOM 646 N N . ASN A 1 80 ? 6.009 -7.793 -20.091 1.00 81.38 80 ASN A N 1
ATOM 647 C CA . ASN A 1 80 ? 6.101 -8.636 -21.288 1.00 81.38 80 ASN A CA 1
ATOM 648 C C . ASN A 1 80 ? 6.893 -9.928 -21.034 1.00 81.38 80 ASN A C 1
ATOM 650 O O . ASN A 1 80 ? 6.544 -10.987 -21.555 1.00 81.38 80 ASN A O 1
ATOM 654 N N . LEU A 1 81 ? 7.922 -9.860 -20.184 1.00 78.94 81 LEU A N 1
ATOM 655 C CA . LEU A 1 81 ? 8.702 -11.017 -19.732 1.00 78.94 81 LEU A CA 1
ATOM 656 C C . LEU A 1 81 ? 8.001 -11.847 -18.642 1.00 78.94 81 LEU A C 1
ATOM 658 O O . LEU A 1 81 ? 8.560 -12.842 -18.186 1.00 78.94 81 LEU A O 1
ATOM 662 N N . LYS A 1 82 ? 6.786 -11.465 -18.220 1.00 82.31 82 LYS A N 1
ATOM 663 C CA . LYS A 1 82 ? 6.029 -12.083 -17.114 1.00 82.31 82 LYS A CA 1
ATOM 664 C C . LYS A 1 82 ? 6.769 -12.055 -15.766 1.00 82.31 82 LYS A C 1
ATOM 666 O O . LYS A 1 82 ? 6.464 -12.835 -14.866 1.00 82.31 82 LYS A O 1
ATOM 671 N N . ALA A 1 83 ? 7.710 -11.128 -15.594 1.00 77.62 83 ALA A N 1
ATOM 672 C CA . ALA A 1 83 ? 8.454 -10.905 -14.359 1.00 77.62 83 ALA A CA 1
ATOM 673 C C . ALA A 1 83 ? 7.680 -9.949 -13.430 1.00 77.62 83 ALA A C 1
ATOM 675 O O . ALA A 1 83 ? 8.081 -8.808 -13.196 1.00 77.62 83 ALA A O 1
ATOM 676 N N . GLN A 1 84 ? 6.539 -10.410 -12.908 1.00 79.94 84 GLN A N 1
ATOM 677 C CA . GLN A 1 84 ? 5.556 -9.559 -12.223 1.00 79.94 84 GLN A CA 1
ATOM 678 C C . GLN A 1 84 ? 6.118 -8.809 -11.004 1.00 79.94 84 GLN A C 1
ATOM 680 O O . GLN A 1 84 ? 5.816 -7.634 -10.826 1.00 79.94 84 GLN A O 1
ATOM 685 N N . ARG A 1 85 ? 6.989 -9.435 -10.200 1.00 76.19 85 ARG A N 1
ATOM 686 C CA . ARG A 1 85 ? 7.625 -8.773 -9.044 1.00 76.19 85 ARG A CA 1
ATOM 687 C C . ARG A 1 85 ? 8.516 -7.602 -9.454 1.00 76.19 85 ARG A C 1
ATOM 689 O O . ARG A 1 85 ? 8.468 -6.555 -8.817 1.00 76.19 85 ARG A O 1
ATOM 696 N N . MET A 1 86 ? 9.276 -7.760 -10.538 1.00 76.06 86 MET A N 1
ATOM 697 C CA . MET A 1 86 ? 10.126 -6.693 -11.072 1.00 76.06 86 MET A CA 1
ATOM 698 C C . MET A 1 86 ? 9.290 -5.568 -11.678 1.00 76.06 86 MET A C 1
ATOM 700 O O . MET A 1 86 ? 9.574 -4.398 -11.436 1.00 76.06 86 MET A O 1
ATOM 704 N N . ALA A 1 87 ? 8.201 -5.904 -12.375 1.00 75.56 87 ALA A N 1
ATOM 705 C CA . ALA A 1 87 ? 7.240 -4.905 -12.831 1.00 75.56 87 ALA A CA 1
ATOM 706 C C . ALA A 1 87 ? 6.638 -4.130 -11.641 1.00 75.56 87 ALA A C 1
ATOM 708 O O . ALA A 1 87 ? 6.690 -2.905 -11.613 1.00 75.56 87 ALA A O 1
ATOM 709 N N . CYS A 1 88 ? 6.152 -4.811 -10.600 1.00 78.44 88 CYS A N 1
ATOM 710 C CA . CYS A 1 88 ? 5.636 -4.165 -9.390 1.00 78.44 88 CYS A CA 1
ATOM 711 C C . CYS A 1 88 ? 6.685 -3.294 -8.681 1.00 78.44 88 CYS A C 1
ATOM 713 O O . CYS A 1 88 ? 6.353 -2.216 -8.191 1.00 78.44 88 CYS A O 1
ATOM 715 N N . PHE A 1 89 ? 7.951 -3.716 -8.673 1.00 78.94 89 PHE A N 1
ATOM 716 C CA . PHE A 1 89 ? 9.054 -2.921 -8.145 1.00 78.94 89 PHE A CA 1
ATOM 717 C C . PHE A 1 89 ? 9.249 -1.615 -8.935 1.00 78.94 89 PHE A C 1
ATOM 719 O O . PHE A 1 89 ? 9.323 -0.540 -8.338 1.00 78.94 89 PHE A O 1
ATOM 726 N N . CYS A 1 90 ? 9.241 -1.664 -10.271 1.00 79.00 90 CYS A N 1
ATOM 727 C CA . CYS A 1 90 ? 9.260 -0.455 -11.103 1.00 79.00 90 CYS A CA 1
ATOM 728 C C . CYS A 1 90 ? 8.036 0.438 -10.844 1.00 79.00 90 CYS A C 1
ATOM 730 O O . CYS A 1 90 ? 8.184 1.647 -10.669 1.00 79.00 90 CYS A O 1
ATOM 732 N N . GLY A 1 91 ? 6.841 -0.157 -10.754 1.00 83.19 91 GLY A N 1
ATOM 733 C CA . GLY A 1 91 ? 5.593 0.557 -10.474 1.00 83.19 91 GLY A CA 1
ATOM 734 C C . GLY A 1 91 ? 5.603 1.271 -9.119 1.00 83.19 91 GLY A C 1
ATOM 735 O O . GLY A 1 91 ? 5.129 2.400 -9.012 1.00 83.19 91 GLY A O 1
ATOM 736 N N . PHE A 1 92 ? 6.215 0.670 -8.098 1.00 83.75 92 PHE A N 1
ATOM 737 C CA . PHE A 1 92 ? 6.418 1.315 -6.801 1.00 83.75 92 PHE A CA 1
ATOM 738 C C . PHE A 1 92 ? 7.295 2.560 -6.898 1.00 83.75 92 PHE A C 1
ATOM 740 O O . PHE A 1 92 ? 6.948 3.609 -6.359 1.00 83.75 92 PHE A O 1
ATOM 747 N N . HIS A 1 93 ? 8.426 2.460 -7.595 1.00 82.50 93 HIS A N 1
ATOM 748 C CA . HIS A 1 93 ? 9.313 3.602 -7.767 1.00 82.50 93 HIS A CA 1
ATOM 749 C C . HIS A 1 93 ? 8.645 4.720 -8.572 1.00 82.50 93 HIS A C 1
ATOM 751 O O . HIS A 1 93 ? 8.748 5.875 -8.175 1.00 82.50 93 HIS A O 1
ATOM 757 N N . MET A 1 94 ? 7.868 4.390 -9.610 1.00 86.56 94 MET A N 1
ATOM 758 C CA . MET A 1 94 ? 7.044 5.380 -10.313 1.00 86.56 94 MET A CA 1
ATOM 759 C C . MET A 1 94 ? 6.061 6.068 -9.365 1.00 86.56 94 MET A C 1
ATOM 761 O O . MET A 1 94 ? 5.931 7.287 -9.388 1.00 86.56 94 MET A O 1
ATOM 765 N N . ALA A 1 95 ? 5.386 5.302 -8.505 1.00 88.81 95 ALA A N 1
ATOM 766 C CA . ALA A 1 95 ? 4.444 5.860 -7.545 1.00 88.81 95 ALA A CA 1
ATOM 767 C C . ALA A 1 95 ? 5.113 6.804 -6.537 1.00 88.81 95 ALA A C 1
ATOM 769 O O . ALA A 1 95 ? 4.514 7.808 -6.160 1.00 88.81 95 ALA A O 1
ATOM 770 N N . ARG A 1 96 ? 6.354 6.519 -6.120 1.00 86.06 96 ARG A N 1
ATOM 771 C CA . ARG A 1 96 ? 7.133 7.425 -5.262 1.00 86.06 96 ARG A CA 1
ATOM 772 C C . ARG A 1 96 ? 7.446 8.742 -5.961 1.00 86.06 96 ARG A C 1
ATOM 774 O O . ARG A 1 96 ? 7.298 9.786 -5.337 1.00 86.06 96 ARG A O 1
ATOM 781 N N . GLU A 1 97 ? 7.825 8.702 -7.234 1.00 87.12 97 GLU A N 1
ATOM 782 C CA . GLU A 1 97 ? 8.061 9.922 -8.012 1.00 87.12 97 GLU A CA 1
ATOM 783 C C . GLU A 1 97 ? 6.772 10.739 -8.172 1.00 87.12 97 GLU A C 1
ATOM 785 O O . GLU A 1 97 ? 6.760 11.933 -7.882 1.00 87.12 97 GLU A O 1
ATOM 790 N N . TYR A 1 98 ? 5.646 10.096 -8.508 1.00 89.50 98 TYR A N 1
ATOM 791 C CA . TYR A 1 98 ? 4.342 10.770 -8.540 1.00 89.50 98 TYR A CA 1
ATOM 792 C C . TYR A 1 98 ? 3.959 11.377 -7.186 1.00 89.50 98 TYR A C 1
ATOM 794 O O . TYR A 1 98 ? 3.442 12.492 -7.130 1.00 89.50 98 TYR A O 1
ATOM 802 N N . PHE A 1 99 ? 4.249 10.677 -6.087 1.00 88.31 99 PHE A N 1
ATOM 803 C CA . PHE A 1 99 ? 4.008 11.176 -4.736 1.00 88.31 99 PHE A CA 1
ATOM 804 C C . PHE A 1 99 ? 4.832 12.434 -4.427 1.00 88.31 99 PHE A C 1
ATOM 806 O O . PHE A 1 99 ? 4.301 13.374 -3.840 1.00 88.31 99 PHE A O 1
ATOM 813 N N . VAL A 1 100 ? 6.105 12.475 -4.839 1.00 87.06 100 VAL A N 1
ATOM 814 C CA . VAL A 1 100 ? 6.985 13.646 -4.664 1.00 87.06 100 VAL A CA 1
ATOM 815 C C . VAL A 1 100 ? 6.491 14.842 -5.479 1.00 87.06 100 VAL A C 1
ATOM 817 O O . VAL A 1 100 ? 6.480 15.961 -4.969 1.00 87.06 100 VAL A O 1
ATOM 820 N N . VAL A 1 101 ? 6.022 14.607 -6.707 1.00 88.81 101 VAL A N 1
ATOM 821 C CA . VAL A 1 101 ? 5.441 15.641 -7.584 1.00 88.81 101 VAL A CA 1
ATOM 822 C C . VAL A 1 101 ? 4.070 16.133 -7.081 1.00 88.81 101 VAL A C 1
ATOM 824 O O . VAL A 1 101 ? 3.611 17.203 -7.475 1.00 88.81 101 VAL A O 1
ATOM 827 N N . GLY A 1 102 ? 3.421 15.392 -6.177 1.00 86.81 102 GLY A N 1
ATOM 828 C CA . GLY A 1 102 ? 2.100 15.717 -5.630 1.00 86.81 102 GLY A CA 1
ATOM 829 C C . GLY A 1 102 ? 0.927 15.170 -6.450 1.00 86.81 102 GLY A C 1
ATOM 830 O O . GLY A 1 102 ? -0.224 15.513 -6.184 1.00 86.81 102 GLY A O 1
ATOM 831 N N . ASP A 1 103 ? 1.188 14.291 -7.420 1.00 91.50 103 ASP A N 1
ATOM 832 C CA . ASP A 1 103 ? 0.158 13.584 -8.181 1.00 91.50 103 ASP A CA 1
ATOM 833 C C . ASP A 1 103 ? -0.304 12.327 -7.425 1.00 91.50 103 ASP A C 1
ATOM 835 O O . ASP A 1 103 ? 0.036 11.178 -7.732 1.00 91.50 103 ASP A O 1
ATOM 839 N N . PHE A 1 104 ? -1.084 12.562 -6.370 1.00 92.62 104 PHE A N 1
ATOM 840 C CA . PHE A 1 104 ? -1.516 11.510 -5.450 1.00 92.62 104 PHE A CA 1
ATOM 841 C C . PHE A 1 104 ? -2.467 10.493 -6.092 1.00 92.62 104 PHE A C 1
ATOM 843 O O . PHE A 1 104 ? -2.510 9.344 -5.651 1.00 92.62 104 PHE A O 1
ATOM 850 N N . ARG A 1 105 ? -3.213 10.876 -7.138 1.00 92.06 105 ARG A N 1
ATOM 851 C CA . ARG A 1 105 ? -4.163 9.978 -7.815 1.00 92.06 105 ARG A CA 1
ATOM 852 C C . ARG A 1 105 ? -3.426 8.912 -8.621 1.00 92.06 105 ARG A C 1
ATOM 854 O O . ARG A 1 105 ? -3.722 7.728 -8.461 1.00 92.06 105 ARG A O 1
ATOM 861 N N . ASN A 1 106 ? -2.441 9.315 -9.427 1.00 91.81 106 ASN A N 1
ATOM 862 C CA . ASN A 1 106 ? -1.638 8.375 -10.211 1.00 91.81 106 ASN A CA 1
ATOM 863 C C . ASN A 1 106 ? -0.745 7.511 -9.313 1.00 91.81 106 ASN A C 1
ATOM 865 O O . ASN A 1 106 ? -0.664 6.296 -9.508 1.00 91.81 106 ASN A O 1
ATOM 869 N N . ALA A 1 107 ? -0.148 8.107 -8.273 1.00 93.50 107 ALA A N 1
ATOM 870 C CA . ALA A 1 107 ? 0.604 7.355 -7.270 1.00 93.50 107 ALA A CA 1
ATOM 871 C C . ALA A 1 107 ? -0.261 6.265 -6.620 1.00 93.50 107 ALA A C 1
ATOM 873 O O . ALA A 1 107 ? 0.151 5.108 -6.533 1.00 93.50 107 ALA A O 1
ATOM 874 N N . LYS A 1 108 ? -1.481 6.619 -6.202 1.00 94.31 108 LYS A N 1
ATOM 875 C CA . LYS A 1 108 ? -2.413 5.692 -5.560 1.00 94.31 108 LYS A CA 1
ATOM 876 C C . LYS A 1 108 ? -2.774 4.505 -6.454 1.00 94.31 108 LYS A C 1
ATOM 878 O O . LYS A 1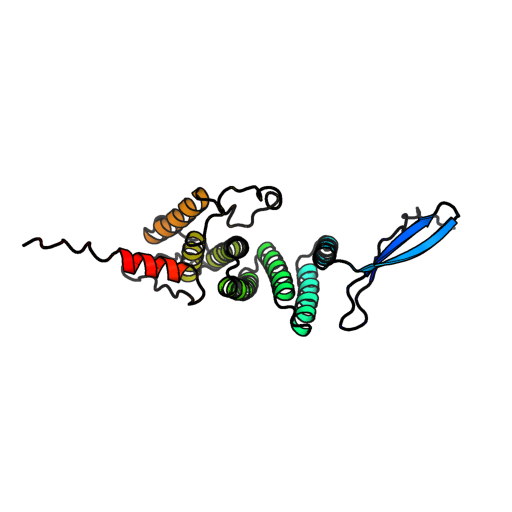 108 ? -2.654 3.373 -6.000 1.00 94.31 108 LYS A O 1
ATOM 883 N N . GLN A 1 109 ? -3.144 4.741 -7.714 1.00 93.56 109 GLN A N 1
ATOM 884 C CA . GLN A 1 109 ? -3.518 3.660 -8.638 1.00 93.56 109 GLN A CA 1
ATOM 885 C C . GLN A 1 109 ? -2.407 2.611 -8.797 1.00 93.56 109 GLN A C 1
ATOM 887 O O . GLN A 1 109 ? -2.673 1.409 -8.772 1.00 93.56 109 GLN A O 1
ATOM 892 N N . LEU A 1 110 ? -1.155 3.060 -8.923 1.00 92.12 110 LEU A N 1
ATOM 893 C CA . LEU A 1 110 ? 0.001 2.166 -9.001 1.00 92.12 110 LEU A CA 1
ATOM 894 C C . LEU A 1 110 ? 0.208 1.395 -7.692 1.00 92.12 110 LEU A C 1
ATOM 896 O O . LEU A 1 110 ? 0.438 0.185 -7.716 1.00 92.12 110 LEU A O 1
ATOM 900 N N . LEU A 1 111 ? 0.104 2.079 -6.551 1.00 92.50 111 LEU A N 1
ATOM 901 C CA . LEU A 1 111 ? 0.276 1.465 -5.236 1.00 92.50 111 LEU A CA 1
ATOM 902 C C . LEU A 1 111 ? -0.806 0.426 -4.927 1.00 92.50 111 LEU A C 1
ATOM 904 O O . LEU A 1 111 ? -0.472 -0.612 -4.366 1.00 92.50 111 LEU A O 1
ATOM 908 N N . ASP A 1 112 ? -2.061 0.658 -5.315 1.00 92.56 112 ASP A N 1
ATOM 909 C CA . ASP A 1 112 ? -3.160 -0.291 -5.104 1.00 92.56 112 ASP A CA 1
ATOM 910 C C . ASP A 1 112 ? -2.929 -1.603 -5.861 1.00 92.56 112 ASP A C 1
ATOM 912 O O . ASP A 1 112 ? -3.097 -2.689 -5.297 1.00 92.56 112 ASP A O 1
ATOM 916 N N . GLY A 1 113 ? -2.459 -1.515 -7.111 1.00 90.06 113 GLY A N 1
ATOM 917 C CA . GLY A 1 113 ? -2.106 -2.691 -7.906 1.00 90.06 113 GLY A CA 1
ATOM 918 C C . GLY A 1 113 ? -0.970 -3.506 -7.282 1.00 90.06 113 GLY A C 1
ATOM 919 O O . GLY A 1 113 ? -1.040 -4.735 -7.227 1.00 90.06 113 GLY A O 1
ATOM 920 N N . VAL A 1 114 ? 0.064 -2.837 -6.760 1.00 87.38 114 VAL A N 1
ATOM 921 C CA . VAL A 1 114 ? 1.185 -3.520 -6.093 1.00 87.38 114 VAL A CA 1
ATOM 922 C C . VAL A 1 114 ? 0.777 -4.076 -4.723 1.00 87.38 114 VAL A C 1
ATOM 924 O O . VAL A 1 114 ? 1.167 -5.190 -4.368 1.00 87.38 114 VAL A O 1
ATOM 927 N N . ALA A 1 115 ? -0.049 -3.353 -3.966 1.00 89.88 115 ALA A N 1
ATOM 928 C CA . ALA A 1 115 ? -0.554 -3.806 -2.675 1.00 89.88 115 ALA A CA 1
ATOM 929 C C . ALA A 1 115 ? -1.393 -5.082 -2.814 1.00 89.88 115 ALA A C 1
ATOM 931 O O . ALA A 1 115 ? -1.246 -5.987 -1.995 1.00 89.88 115 ALA A O 1
ATOM 932 N N . LEU A 1 116 ? -2.208 -5.206 -3.869 1.00 89.81 116 LEU A N 1
ATOM 933 C CA . LEU A 1 116 ? -2.970 -6.426 -4.147 1.00 89.81 116 LEU A CA 1
ATOM 934 C C . LEU A 1 116 ? -2.060 -7.655 -4.305 1.00 89.81 116 LEU A C 1
ATOM 936 O O . LEU A 1 116 ? -2.334 -8.696 -3.709 1.00 89.81 116 LEU A O 1
ATOM 940 N N . LEU A 1 117 ? -0.952 -7.528 -5.045 1.00 86.75 117 LEU A N 1
ATOM 941 C CA . LEU A 1 117 ? 0.033 -8.606 -5.185 1.00 86.75 117 LEU A CA 1
ATOM 942 C C . LEU A 1 117 ? 0.623 -8.997 -3.822 1.00 86.75 117 LEU A C 1
ATOM 944 O O . LEU A 1 117 ? 0.675 -10.174 -3.472 1.00 86.75 117 LEU A O 1
ATOM 948 N N . TYR A 1 118 ? 1.039 -8.016 -3.019 1.00 84.38 118 TYR A N 1
ATOM 949 C CA . TYR A 1 118 ? 1.645 -8.293 -1.715 1.00 84.38 118 TYR A CA 1
ATOM 950 C C . TYR A 1 118 ? 0.669 -8.847 -0.685 1.00 84.38 118 TYR A C 1
ATOM 952 O O . TYR A 1 118 ? 1.090 -9.643 0.155 1.00 84.38 118 TYR A O 1
ATOM 960 N N . ARG A 1 119 ? -0.614 -8.480 -0.759 1.00 87.88 119 ARG A N 1
ATOM 961 C CA . ARG A 1 119 ? -1.682 -9.111 0.026 1.00 87.88 119 ARG A CA 1
ATOM 962 C C . ARG A 1 119 ? -1.797 -10.596 -0.310 1.00 87.88 119 ARG A C 1
ATOM 964 O O . ARG A 1 119 ? -1.769 -11.425 0.593 1.00 87.88 119 ARG A O 1
ATOM 971 N N . GLN A 1 120 ? -1.856 -10.932 -1.600 1.00 86.06 120 GLN A N 1
ATOM 972 C CA . GLN A 1 120 ? -1.979 -12.317 -2.071 1.00 86.06 120 GLN A CA 1
ATOM 973 C C . GLN A 1 120 ? -0.753 -13.170 -1.729 1.00 86.06 120 GLN A C 1
ATOM 975 O O . GLN A 1 120 ? -0.889 -14.329 -1.348 1.00 86.06 120 GLN A O 1
ATOM 980 N N . GLU A 1 121 ? 0.443 -12.597 -1.848 1.00 82.44 121 GLU A N 1
ATOM 981 C CA . GLU A 1 121 ? 1.700 -13.297 -1.577 1.00 82.44 121 GLU A CA 1
ATOM 982 C C . GLU A 1 121 ? 2.130 -13.249 -0.092 1.00 82.44 121 GLU A C 1
ATOM 984 O O . GLU A 1 121 ? 3.082 -13.924 0.294 1.00 82.44 121 GLU A O 1
ATOM 989 N N . GLY A 1 122 ? 1.448 -12.471 0.758 1.00 79.56 122 GLY A N 1
ATOM 990 C CA . GLY A 1 122 ? 1.707 -12.410 2.201 1.00 79.56 122 GLY A CA 1
ATOM 991 C C . GLY A 1 122 ? 2.946 -11.605 2.624 1.00 79.56 122 GLY A C 1
ATOM 992 O O . GLY A 1 122 ? 3.474 -11.814 3.719 1.00 79.56 122 GLY A O 1
ATOM 993 N N . TRP A 1 123 ? 3.426 -10.662 1.806 1.00 82.94 123 TRP A N 1
ATOM 994 C CA . TRP A 1 123 ? 4.627 -9.860 2.101 1.00 82.94 123 TRP A CA 1
ATOM 995 C C . TRP A 1 123 ? 4.357 -8.712 3.080 1.00 82.94 123 TRP A C 1
ATOM 997 O O . TRP A 1 123 ? 4.452 -7.537 2.729 1.00 82.94 123 TRP A O 1
ATOM 1007 N N . ALA A 1 124 ? 4.067 -9.037 4.339 1.00 80.31 124 ALA A N 1
ATOM 1008 C CA . ALA A 1 124 ? 3.670 -8.058 5.354 1.00 80.31 124 ALA A CA 1
ATOM 1009 C C . ALA A 1 124 ? 4.664 -6.892 5.545 1.00 80.31 124 ALA A C 1
ATOM 1011 O O . ALA A 1 124 ? 4.251 -5.748 5.724 1.00 80.31 124 ALA A O 1
ATOM 1012 N N . THR A 1 125 ? 5.976 -7.155 5.488 1.00 77.94 125 THR A N 1
ATOM 1013 C CA . THR A 1 125 ? 6.995 -6.110 5.711 1.00 77.94 125 THR A CA 1
ATOM 1014 C C . THR A 1 125 ? 7.135 -5.136 4.545 1.00 77.94 125 THR A C 1
ATOM 1016 O O . THR A 1 125 ? 7.564 -4.005 4.761 1.00 77.94 125 THR A O 1
ATOM 1019 N N . LEU A 1 126 ? 6.815 -5.562 3.320 1.00 78.12 126 LEU A N 1
ATOM 1020 C CA . LEU A 1 126 ? 6.757 -4.678 2.156 1.00 78.12 126 LEU A CA 1
ATOM 1021 C C . LEU A 1 126 ? 5.413 -3.956 2.143 1.00 78.12 126 LEU A C 1
ATOM 1023 O O . LEU A 1 126 ? 5.375 -2.738 2.028 1.00 78.12 126 LEU A O 1
ATOM 1027 N N . LEU A 1 127 ? 4.321 -4.685 2.380 1.00 85.69 127 LEU A N 1
ATOM 1028 C CA . LEU A 1 127 ? 2.971 -4.135 2.432 1.00 85.69 127 LEU A CA 1
ATOM 1029 C C . LEU A 1 127 ? 2.850 -2.964 3.424 1.00 85.69 127 LEU A C 1
ATOM 1031 O O . LEU A 1 127 ? 2.196 -1.980 3.098 1.00 85.69 127 LEU A O 1
ATOM 1035 N N . TRP A 1 128 ? 3.536 -3.007 4.573 1.00 85.50 128 TRP A N 1
ATOM 1036 C CA . TRP A 1 128 ? 3.590 -1.887 5.527 1.00 85.50 128 TRP A CA 1
ATOM 1037 C C . TRP A 1 128 ? 4.008 -0.554 4.885 1.00 85.50 128 TRP A C 1
ATOM 1039 O O . TRP A 1 128 ? 3.349 0.468 5.075 1.00 85.50 128 TRP A O 1
ATOM 1049 N N . GLU A 1 129 ? 5.095 -0.552 4.111 1.00 83.38 129 GLU A N 1
ATOM 1050 C CA . GLU A 1 129 ? 5.605 0.673 3.485 1.00 83.38 129 GLU A CA 1
ATOM 1051 C C . GLU A 1 129 ? 4.620 1.209 2.442 1.00 83.38 129 GLU A C 1
ATOM 1053 O O . GLU A 1 129 ? 4.371 2.413 2.382 1.00 83.38 129 GLU A O 1
ATOM 1058 N N . PHE A 1 130 ? 4.007 0.309 1.673 1.00 87.44 130 PHE A N 1
ATOM 1059 C CA . PHE A 1 130 ? 3.052 0.644 0.618 1.00 87.44 130 PHE A CA 1
ATOM 1060 C C . PHE A 1 130 ? 1.748 1.194 1.185 1.00 87.44 130 PHE A C 1
ATOM 1062 O O . PHE A 1 130 ? 1.257 2.216 0.706 1.00 87.44 130 PHE A O 1
ATOM 1069 N N . LEU A 1 131 ? 1.220 0.571 2.243 1.00 91.19 131 LEU A N 1
ATOM 1070 C CA . LEU A 1 131 ? 0.052 1.087 2.949 1.00 91.19 131 LEU A CA 1
ATOM 1071 C C . LEU A 1 131 ? 0.333 2.467 3.543 1.00 91.19 131 LEU A C 1
ATOM 1073 O O . LEU A 1 131 ? -0.548 3.317 3.529 1.00 91.19 131 LEU A O 1
ATOM 1077 N N . GLY A 1 132 ? 1.565 2.743 3.974 1.00 91.06 132 GLY A N 1
ATOM 1078 C CA . GLY A 1 132 ? 1.981 4.087 4.366 1.00 91.06 132 GLY A CA 1
ATOM 1079 C C . GLY A 1 132 ? 1.734 5.142 3.297 1.00 91.06 132 GLY A C 1
ATOM 1080 O O . GLY A 1 132 ? 1.113 6.168 3.574 1.00 91.06 132 GLY A O 1
ATOM 1081 N N . TYR A 1 133 ? 2.195 4.884 2.072 1.00 90.81 133 TYR A N 1
ATOM 1082 C CA . TYR A 1 133 ? 1.960 5.793 0.950 1.00 90.81 133 TYR A CA 1
ATOM 1083 C C . TYR A 1 133 ? 0.476 5.852 0.568 1.00 90.81 133 TYR A C 1
ATOM 1085 O O . TYR A 1 133 ? -0.043 6.944 0.363 1.00 90.81 133 TYR A O 1
ATOM 1093 N N . LEU A 1 134 ? -0.236 4.719 0.536 1.00 93.94 134 LEU A N 1
ATOM 1094 C CA . LEU A 1 134 ? -1.673 4.678 0.224 1.00 93.94 134 LEU A CA 1
ATOM 1095 C C . LEU A 1 134 ? -2.517 5.483 1.216 1.00 93.94 134 LEU A C 1
ATOM 1097 O O . LEU A 1 134 ? -3.427 6.207 0.803 1.00 93.94 134 LEU A O 1
ATOM 1101 N N . ARG A 1 135 ? -2.199 5.401 2.512 1.00 92.88 135 ARG A N 1
ATOM 1102 C CA . ARG A 1 135 ? -2.829 6.213 3.560 1.00 92.88 135 ARG A CA 1
ATOM 1103 C C . ARG A 1 135 ? -2.626 7.695 3.287 1.00 92.88 135 ARG A C 1
ATOM 1105 O O . ARG A 1 135 ? -3.599 8.444 3.269 1.00 92.88 135 ARG A O 1
ATOM 1112 N N . GLU A 1 136 ? -1.390 8.118 3.039 1.00 91.56 136 GLU A N 1
ATOM 1113 C CA . GLU A 1 136 ? -1.091 9.534 2.825 1.00 91.56 136 GLU A CA 1
ATOM 1114 C C . GLU A 1 136 ? -1.690 10.052 1.507 1.00 91.56 136 GLU A C 1
ATOM 1116 O O . GLU A 1 136 ? -2.322 11.105 1.507 1.00 91.56 136 GLU A O 1
ATOM 1121 N N . CYS A 1 137 ? -1.625 9.284 0.413 1.00 92.81 137 CYS A N 1
ATOM 1122 C CA . CYS A 1 137 ? -2.330 9.611 -0.830 1.00 92.81 137 CYS A CA 1
ATOM 1123 C C . CYS A 1 137 ? -3.835 9.773 -0.588 1.00 92.81 137 CYS A C 1
ATOM 1125 O O . CYS A 1 137 ? -4.430 10.755 -1.021 1.00 92.81 137 CYS A O 1
ATOM 1127 N N . SER A 1 138 ? -4.457 8.847 0.145 1.00 91.00 138 SER A N 1
ATOM 1128 C CA . SER A 1 138 ? -5.902 8.883 0.407 1.00 91.00 138 SER A CA 1
ATOM 1129 C C . SER A 1 138 ? -6.305 10.067 1.281 1.00 91.00 138 SER A C 1
ATOM 1131 O O . SER A 1 138 ? -7.339 10.691 1.031 1.00 91.00 138 SER A O 1
ATOM 1133 N N . ARG A 1 139 ? -5.462 10.423 2.259 1.00 88.81 139 ARG A N 1
ATOM 1134 C CA . ARG A 1 139 ? -5.590 11.643 3.064 1.00 88.81 139 ARG A CA 1
ATOM 1135 C C . ARG A 1 139 ? -5.537 12.889 2.177 1.00 88.81 139 ARG A C 1
ATOM 1137 O O . ARG A 1 139 ? -6.423 13.733 2.275 1.00 88.81 139 ARG A O 1
ATOM 1144 N N . LYS A 1 140 ? -4.552 12.990 1.279 1.00 88.25 140 LYS A N 1
ATOM 1145 C CA . LYS A 1 140 ? -4.385 14.145 0.376 1.00 88.25 140 LYS A CA 1
ATOM 1146 C C . LYS A 1 140 ? -5.509 14.266 -0.657 1.00 88.25 140 LYS A C 1
ATOM 1148 O O . LYS A 1 140 ? -5.927 15.388 -0.944 1.00 88.25 140 LYS A O 1
ATOM 1153 N N . CYS A 1 141 ? -6.035 13.136 -1.132 1.00 86.81 141 CYS A N 1
ATOM 1154 C CA . CYS A 1 141 ? -7.186 13.048 -2.035 1.00 86.81 141 CYS A CA 1
ATOM 1155 C C . CYS A 1 141 ? -8.551 13.251 -1.342 1.00 86.81 141 CYS A C 1
ATOM 1157 O O . CYS A 1 141 ? -9.572 13.225 -2.022 1.00 86.81 141 CYS A O 1
ATOM 1159 N N . GLY A 1 142 ? -8.613 13.408 -0.011 1.00 83.56 142 GLY A N 1
ATOM 1160 C CA . GLY A 1 142 ? -9.886 13.577 0.711 1.00 83.56 142 GLY A CA 1
ATOM 1161 C C . GLY A 1 142 ? -10.760 12.313 0.759 1.00 83.56 142 GLY A C 1
ATOM 1162 O O . GLY A 1 142 ? -11.976 12.377 0.910 1.00 83.56 142 GLY A O 1
ATOM 1163 N N . THR A 1 143 ? -10.158 11.134 0.631 1.00 87.19 143 THR A N 1
ATOM 1164 C CA . THR A 1 143 ? -10.875 9.847 0.600 1.00 87.19 143 THR A CA 1
ATOM 1165 C C . THR A 1 143 ? -10.834 9.162 1.966 1.00 87.19 143 THR A C 1
ATOM 1167 O O . THR A 1 143 ? -9.987 8.315 2.244 1.00 87.19 143 THR A O 1
ATOM 1170 N N . VAL A 1 144 ? -11.750 9.550 2.862 1.00 85.38 144 VAL A N 1
ATOM 1171 C CA . VAL A 1 144 ? -11.731 9.102 4.272 1.00 85.38 144 VAL A CA 1
ATOM 1172 C C . VAL A 1 144 ? -11.940 7.607 4.435 1.00 85.38 144 VAL A C 1
ATOM 1174 O O . VAL A 1 144 ? -11.251 6.990 5.242 1.00 85.38 144 VAL A O 1
ATOM 1177 N N . LYS A 1 145 ? -12.872 7.022 3.675 1.00 88.62 145 LYS A N 1
ATOM 1178 C CA . LYS A 1 145 ? -13.146 5.580 3.722 1.00 88.62 145 LYS A CA 1
ATOM 1179 C C . LYS A 1 145 ? -11.861 4.785 3.487 1.00 88.62 145 LYS A C 1
ATOM 1181 O O . LYS A 1 145 ? -11.455 4.005 4.341 1.00 88.62 145 LYS A O 1
ATOM 1186 N N . GLU A 1 146 ? -11.181 5.086 2.389 1.00 90.56 146 GLU A N 1
ATOM 1187 C CA . GLU A 1 146 ? -9.954 4.404 1.980 1.00 90.56 146 GLU A CA 1
ATOM 1188 C C . GLU A 1 146 ? -8.809 4.691 2.966 1.00 90.56 146 GLU A C 1
ATOM 1190 O O . GLU A 1 146 ? -8.074 3.785 3.353 1.00 90.56 146 GLU A O 1
ATOM 1195 N N . PHE A 1 147 ? -8.698 5.926 3.475 1.00 91.25 147 PHE A N 1
ATOM 1196 C CA . PHE A 1 147 ? -7.746 6.250 4.543 1.00 91.25 147 PHE A CA 1
ATOM 1197 C C . PHE A 1 147 ? -7.946 5.372 5.789 1.00 91.25 147 PHE A C 1
ATOM 1199 O O . PHE A 1 147 ? -6.967 4.856 6.334 1.00 91.25 147 PHE A O 1
ATOM 1206 N N . VAL A 1 148 ? -9.189 5.193 6.247 1.00 90.94 148 VAL A N 1
ATOM 1207 C CA . VAL A 1 148 ? -9.506 4.358 7.415 1.00 90.94 148 VAL A CA 1
ATOM 1208 C C . VAL A 1 148 ? -9.209 2.887 7.126 1.00 90.94 148 VAL A C 1
ATOM 1210 O O . VAL A 1 148 ? -8.577 2.232 7.954 1.00 90.94 148 VAL A O 1
ATOM 1213 N N . GLU A 1 149 ? -9.582 2.381 5.951 1.00 92.25 149 GLU A N 1
ATOM 1214 C CA . GLU A 1 149 ? -9.318 0.998 5.533 1.00 92.25 149 GLU A CA 1
ATOM 1215 C C . GLU A 1 149 ? -7.818 0.683 5.526 1.00 92.25 149 GLU A C 1
ATOM 1217 O O . GLU A 1 149 ? -7.387 -0.237 6.224 1.00 92.25 149 GLU A O 1
ATOM 1222 N N . TYR A 1 150 ? -6.996 1.494 4.849 1.00 93.69 150 TYR A N 1
ATOM 1223 C CA . TYR A 1 150 ? -5.544 1.286 4.824 1.00 93.69 150 TYR A CA 1
ATOM 1224 C C . TYR A 1 150 ? -4.894 1.484 6.201 1.00 93.69 150 TYR A C 1
ATOM 1226 O O . TYR A 1 150 ? -3.886 0.844 6.511 1.00 93.69 150 TYR A O 1
ATOM 1234 N N . SER A 1 151 ? -5.447 2.363 7.046 1.00 92.62 151 SER A N 1
ATOM 1235 C CA . SER A 1 151 ? -4.965 2.570 8.418 1.00 92.62 151 SER A CA 1
ATOM 1236 C C . SER A 1 151 ? -5.171 1.328 9.275 1.00 92.62 151 SER A C 1
ATOM 1238 O O . SER A 1 151 ? -4.224 0.827 9.882 1.00 92.62 151 SER A O 1
ATOM 1240 N N . LEU A 1 152 ? -6.391 0.797 9.285 1.00 92.62 152 LEU A N 1
ATOM 1241 C CA . LEU A 1 152 ? -6.713 -0.415 10.029 1.00 92.62 152 LEU A CA 1
ATOM 1242 C C . LEU A 1 152 ? -5.948 -1.623 9.478 1.00 92.62 152 LEU A C 1
ATOM 1244 O O . LEU A 1 152 ? -5.426 -2.421 10.253 1.00 92.62 152 LEU A O 1
ATOM 1248 N N . GLU A 1 153 ? -5.802 -1.720 8.155 1.00 93.31 153 GLU A N 1
ATOM 1249 C CA . GLU A 1 153 ? -4.998 -2.760 7.515 1.00 93.31 153 GLU A CA 1
ATOM 1250 C C . GLU A 1 153 ? -3.530 -2.702 7.945 1.00 93.31 153 GLU A C 1
ATOM 1252 O O . GLU A 1 153 ? -2.959 -3.727 8.314 1.00 93.31 153 GLU A O 1
ATOM 1257 N N . SER A 1 154 ? -2.937 -1.505 7.986 1.00 91.12 154 SER A N 1
ATOM 1258 C CA . SER A 1 154 ? -1.557 -1.317 8.456 1.00 91.12 154 SER A CA 1
ATOM 1259 C C . SER A 1 154 ? -1.388 -1.811 9.891 1.00 91.12 154 SER A C 1
ATOM 1261 O O . SER A 1 154 ? -0.423 -2.508 10.210 1.00 91.12 154 SER A O 1
ATOM 1263 N N . ALA A 1 155 ? -2.343 -1.482 10.762 1.00 91.12 155 ALA A N 1
ATOM 1264 C CA . ALA A 1 155 ? -2.291 -1.869 12.164 1.00 91.12 155 ALA A CA 1
ATOM 1265 C C . ALA A 1 155 ? -2.516 -3.377 12.396 1.00 91.12 155 ALA A C 1
ATOM 1267 O O . ALA A 1 155 ? -2.011 -3.926 13.379 1.00 91.12 155 ALA A O 1
ATOM 1268 N N . ALA A 1 156 ? -3.205 -4.048 11.467 1.00 90.69 156 ALA A N 1
ATOM 1269 C CA . ALA A 1 156 ? -3.458 -5.488 11.482 1.00 90.69 156 ALA A CA 1
ATOM 1270 C C . ALA A 1 156 ? -2.257 -6.348 11.051 1.00 90.69 156 ALA A C 1
ATOM 1272 O O . ALA A 1 156 ? -2.254 -7.555 11.299 1.00 90.69 156 ALA A O 1
ATOM 1273 N N . LEU A 1 157 ? -1.231 -5.768 10.416 1.00 88.88 157 LEU A N 1
ATOM 1274 C CA . LEU A 1 157 ? -0.039 -6.518 10.003 1.00 88.88 157 LEU A CA 1
ATOM 1275 C C . LEU A 1 157 ? 0.696 -7.124 11.218 1.00 88.88 157 LEU A C 1
ATOM 1277 O O . LEU A 1 157 ? 0.523 -6.659 12.338 1.00 88.88 157 LEU A O 1
ATOM 1281 N N . PRO A 1 158 ? 1.557 -8.139 11.074 1.00 83.12 158 PRO A N 1
ATOM 1282 C CA . PRO A 1 158 ? 2.454 -8.576 12.153 1.00 83.12 158 PRO A CA 1
ATOM 1283 C C . PRO A 1 158 ? 3.588 -7.559 12.397 1.00 83.12 158 PRO A C 1
ATOM 1285 O O . PRO A 1 158 ? 4.122 -6.995 11.442 1.00 83.12 158 PRO A O 1
ATOM 1288 N N . VAL A 1 159 ? 3.941 -7.273 13.663 1.00 74.81 159 VAL A N 1
ATOM 1289 C CA . VAL A 1 159 ? 5.154 -6.479 13.972 1.00 74.81 159 VAL A CA 1
ATOM 1290 C C . VAL A 1 159 ? 6.337 -7.429 13.851 1.00 74.81 159 VAL A C 1
ATOM 1292 O O . VAL A 1 159 ? 6.301 -8.478 14.498 1.00 74.81 159 VAL A O 1
ATOM 1295 N N . PRO A 1 160 ? 7.383 -7.108 13.073 1.00 66.06 160 PRO A N 1
ATOM 1296 C CA . PRO A 1 160 ? 8.601 -7.900 13.112 1.00 66.06 160 PRO A CA 1
ATOM 1297 C C . PRO A 1 160 ? 9.177 -7.864 14.535 1.00 66.06 160 PRO A C 1
ATOM 1299 O O . PRO A 1 160 ? 9.521 -6.800 15.048 1.00 66.06 160 PRO A O 1
ATOM 1302 N N . SER A 1 161 ? 9.257 -9.026 15.188 1.00 55.16 161 SER A N 1
ATOM 1303 C CA . SER A 1 161 ? 9.986 -9.173 16.448 1.00 55.16 161 SER A CA 1
ATOM 1304 C C . SER A 1 161 ? 11.448 -8.819 16.214 1.00 55.16 161 SER A C 1
ATOM 1306 O O . SER A 1 161 ? 12.002 -9.170 15.172 1.00 55.16 161 SER A O 1
ATOM 1308 N N . ASP A 1 162 ? 12.056 -8.131 17.173 1.00 53.78 162 ASP A N 1
ATOM 1309 C CA . ASP A 1 162 ? 13.408 -7.581 17.105 1.00 53.78 162 ASP A CA 1
ATOM 1310 C C . ASP A 1 162 ? 14.510 -8.661 17.048 1.00 53.78 162 ASP A C 1
ATOM 1312 O O . ASP A 1 162 ? 15.287 -8.853 17.979 1.00 53.78 162 ASP A O 1
ATOM 1316 N N . SER A 1 163 ? 14.565 -9.424 15.957 1.00 44.56 163 SER A N 1
ATOM 1317 C CA . SER A 1 163 ? 15.607 -10.406 15.682 1.00 44.56 163 SER A CA 1
ATOM 1318 C C . SER A 1 163 ? 16.464 -9.913 14.522 1.00 44.56 163 SER A C 1
ATOM 1320 O O . SER A 1 163 ? 16.234 -10.264 13.368 1.00 44.56 163 SER A O 1
ATOM 1322 N N . GLY A 1 164 ? 17.447 -9.065 14.829 1.00 42.91 164 GLY A N 1
ATOM 1323 C CA . GLY A 1 164 ? 18.729 -8.979 14.114 1.00 42.91 164 GLY A CA 1
ATOM 1324 C C . GLY A 1 164 ? 18.758 -8.465 12.666 1.00 42.91 164 GLY A C 1
ATOM 1325 O O . GLY A 1 164 ? 19.832 -8.106 12.197 1.00 42.91 164 GLY A O 1
ATOM 1326 N N . ILE A 1 165 ? 17.633 -8.337 11.957 1.00 45.91 165 ILE A N 1
ATOM 1327 C CA . ILE A 1 165 ? 17.582 -7.788 10.584 1.00 45.91 165 ILE A CA 1
ATOM 1328 C C . ILE A 1 165 ? 17.320 -6.266 10.621 1.00 45.91 165 ILE A C 1
ATOM 1330 O O . ILE A 1 165 ? 16.736 -5.676 9.718 1.00 45.91 165 ILE A O 1
ATOM 1334 N N . GLN A 1 166 ? 17.761 -5.581 11.681 1.00 42.59 166 GLN A N 1
ATOM 1335 C CA . GLN A 1 166 ? 17.681 -4.117 11.777 1.00 42.59 166 GLN A CA 1
ATOM 1336 C C . GLN A 1 166 ? 18.732 -3.387 10.912 1.00 42.59 166 GLN A C 1
ATOM 1338 O O . GLN A 1 166 ? 18.696 -2.160 10.802 1.00 42.59 166 GLN A O 1
ATOM 1343 N N . SER A 1 167 ? 19.678 -4.109 10.301 1.00 38.72 167 SER A N 1
ATOM 1344 C CA . SER A 1 167 ? 20.860 -3.509 9.665 1.00 38.72 167 SER A CA 1
ATOM 1345 C C . SER A 1 167 ? 20.646 -2.992 8.235 1.00 38.72 167 SER A C 1
ATOM 1347 O O . SER A 1 167 ? 21.433 -2.162 7.790 1.00 38.72 167 SER A O 1
ATOM 1349 N N . PHE A 1 168 ? 19.618 -3.435 7.501 1.00 39.00 168 PHE A N 1
ATOM 1350 C CA . PHE A 1 168 ? 19.480 -3.082 6.074 1.00 39.00 168 PHE A CA 1
ATOM 1351 C C . PHE A 1 168 ? 18.455 -1.982 5.769 1.00 39.00 168 PHE A C 1
ATOM 1353 O O . PHE A 1 168 ? 18.466 -1.443 4.667 1.00 39.00 168 PHE A O 1
ATOM 1360 N N . ARG A 1 169 ? 17.590 -1.601 6.723 1.00 44.28 169 ARG A N 1
ATOM 1361 C CA . ARG A 1 169 ? 16.408 -0.762 6.429 1.00 44.28 169 ARG A CA 1
ATOM 1362 C C . ARG A 1 169 ? 16.319 0.575 7.172 1.00 44.28 169 ARG A C 1
ATOM 1364 O O . ARG A 1 169 ? 15.277 1.217 7.163 1.00 44.28 169 ARG A O 1
ATOM 1371 N N . ARG A 1 170 ? 17.400 1.026 7.816 1.00 41.91 170 ARG A N 1
ATOM 1372 C CA . ARG A 1 170 ? 17.370 2.229 8.670 1.00 41.91 170 ARG A CA 1
ATOM 1373 C C . ARG A 1 170 ? 17.562 3.562 7.927 1.00 41.91 170 ARG A C 1
ATOM 1375 O O . ARG A 1 170 ? 17.637 4.585 8.597 1.00 41.91 170 ARG A O 1
ATOM 1382 N N . LYS A 1 171 ? 17.693 3.587 6.590 1.00 46.59 171 LYS A N 1
ATOM 1383 C CA . LYS A 1 171 ? 18.162 4.811 5.912 1.00 46.59 171 LYS A CA 1
ATOM 1384 C C . LYS A 1 171 ? 17.084 5.762 5.387 1.00 46.59 171 LYS A C 1
ATOM 1386 O O . LYS A 1 171 ? 17.369 6.943 5.364 1.00 46.59 171 LYS A O 1
ATOM 1391 N N . GLU A 1 172 ? 15.860 5.330 5.094 1.00 55.59 172 GLU A N 1
ATOM 1392 C CA . GLU A 1 172 ? 14.748 6.223 4.707 1.00 55.59 172 GLU A CA 1
ATOM 1393 C C . GLU A 1 172 ? 13.430 5.449 4.884 1.00 55.59 172 GLU A C 1
ATOM 1395 O O . GLU A 1 172 ? 13.062 4.641 4.035 1.00 55.59 172 GLU A O 1
ATOM 1400 N N . CYS A 1 173 ? 12.736 5.616 6.013 1.00 60.16 173 CYS A N 1
ATOM 1401 C CA . CYS A 1 173 ? 11.383 5.064 6.147 1.00 60.16 173 CYS A CA 1
ATOM 1402 C C . CYS A 1 173 ? 10.415 5.912 5.309 1.00 60.16 173 CYS A C 1
ATOM 1404 O O . CYS A 1 173 ? 10.511 7.139 5.317 1.00 60.16 173 CYS A O 1
ATOM 1406 N N . GLY A 1 174 ? 9.479 5.266 4.606 1.00 71.94 174 GLY A N 1
ATOM 1407 C CA . GLY A 1 174 ? 8.378 5.958 3.927 1.00 71.94 174 GLY A CA 1
ATOM 1408 C C . GLY A 1 174 ? 7.439 6.681 4.911 1.00 71.94 174 GLY A C 1
ATOM 1409 O O . GLY A 1 174 ? 7.653 6.632 6.124 1.00 71.94 174 GLY A O 1
ATOM 1410 N N . PRO A 1 175 ? 6.351 7.305 4.430 1.00 82.38 175 PRO A N 1
ATOM 1411 C CA . PRO A 1 175 ? 5.447 8.115 5.257 1.00 82.38 175 PRO A CA 1
ATOM 1412 C C . PRO A 1 175 ? 4.774 7.338 6.405 1.00 82.38 175 PRO A C 1
ATOM 1414 O O . PRO A 1 175 ? 4.337 7.946 7.376 1.00 82.38 175 PRO A O 1
ATOM 1417 N N . ALA A 1 176 ? 4.727 6.000 6.347 1.00 78.88 176 ALA A N 1
ATOM 1418 C CA . ALA A 1 176 ? 4.262 5.164 7.461 1.00 78.88 176 ALA A CA 1
ATOM 1419 C C . ALA A 1 176 ? 5.201 5.146 8.677 1.00 78.88 176 ALA A C 1
ATOM 1421 O O . ALA A 1 176 ? 4.771 4.723 9.749 1.00 78.88 176 ALA A O 1
ATOM 1422 N N . GLY A 1 177 ? 6.468 5.542 8.527 1.00 82.69 177 GLY A N 1
ATOM 1423 C CA . GLY A 1 177 ? 7.486 5.312 9.546 1.00 82.69 177 GLY A CA 1
ATOM 1424 C C . GLY A 1 177 ? 7.821 3.821 9.732 1.00 82.69 177 GLY A C 1
ATOM 1425 O O . GLY A 1 177 ? 7.409 2.970 8.934 1.00 82.69 177 GLY A O 1
ATOM 1426 N N . PRO A 1 178 ? 8.602 3.476 10.769 1.00 82.06 178 PRO A N 1
ATOM 1427 C CA . PRO A 1 178 ? 8.994 2.097 11.034 1.00 82.06 178 PRO A CA 1
ATOM 1428 C C . PRO A 1 178 ? 7.810 1.250 11.528 1.00 82.06 178 PRO A C 1
ATOM 1430 O O . PRO A 1 178 ? 6.949 1.725 12.268 1.00 82.06 178 PRO A O 1
ATOM 1433 N N . ALA A 1 179 ? 7.798 -0.035 11.164 1.00 82.06 179 ALA A N 1
ATOM 1434 C CA . ALA A 1 179 ? 6.786 -1.003 11.593 1.00 82.06 179 ALA A CA 1
ATOM 1435 C C . ALA A 1 179 ? 6.988 -1.429 13.059 1.00 82.06 179 ALA A C 1
ATOM 1437 O O . ALA A 1 179 ? 7.424 -2.544 13.332 1.00 82.06 179 ALA A O 1
ATOM 1438 N N . ILE A 1 180 ? 6.696 -0.531 14.003 1.00 84.94 180 ILE A N 1
ATOM 1439 C CA . ILE A 1 180 ? 6.818 -0.749 15.455 1.00 84.94 180 ILE A CA 1
ATOM 1440 C C . ILE A 1 180 ? 5.469 -0.587 16.164 1.00 84.94 180 ILE A C 1
ATOM 1442 O O . ILE A 1 180 ? 4.551 0.044 15.641 1.00 84.94 180 ILE A O 1
ATOM 1446 N N . LEU A 1 181 ? 5.351 -1.123 17.385 1.00 84.38 181 LEU A N 1
ATOM 1447 C CA . LEU A 1 181 ? 4.117 -1.036 18.182 1.00 84.38 181 LEU A CA 1
ATOM 1448 C C . LEU A 1 181 ? 3.673 0.411 18.437 1.00 84.38 181 LEU A C 1
ATOM 1450 O O . LEU A 1 181 ? 2.498 0.715 18.257 1.00 84.38 181 LEU A O 1
ATOM 1454 N N . ALA A 1 182 ? 4.609 1.310 18.758 1.00 86.94 182 ALA A N 1
ATOM 1455 C CA . ALA A 1 182 ? 4.304 2.729 18.963 1.00 86.94 182 ALA A CA 1
ATOM 1456 C C . ALA A 1 182 ? 3.651 3.370 17.724 1.00 86.94 182 ALA A C 1
ATOM 1458 O O . ALA A 1 182 ? 2.710 4.148 17.841 1.00 86.94 182 ALA A O 1
ATOM 1459 N N . GLN A 1 183 ? 4.088 2.985 16.520 1.00 87.94 183 GLN A N 1
ATOM 1460 C CA . GLN A 1 183 ? 3.520 3.504 15.278 1.00 87.94 183 GLN A CA 1
ATOM 1461 C C . GLN A 1 183 ? 2.090 3.002 15.047 1.00 87.94 183 GLN A C 1
ATOM 1463 O O . GLN A 1 183 ? 1.264 3.722 14.498 1.00 87.94 183 GLN A O 1
ATOM 1468 N N . ARG A 1 184 ? 1.752 1.794 15.511 1.00 88.81 184 ARG A N 1
ATOM 1469 C CA . ARG A 1 184 ? 0.370 1.286 15.453 1.00 88.81 184 ARG A CA 1
ATOM 1470 C C . ARG A 1 184 ? -0.558 2.010 16.397 1.00 88.81 184 ARG A C 1
ATOM 1472 O O . ARG A 1 184 ? -1.695 2.272 16.031 1.00 88.81 184 ARG A O 1
ATOM 1479 N N . GLU A 1 185 ? -0.078 2.317 17.595 1.00 89.25 185 GLU A N 1
ATOM 1480 C CA . GLU A 1 185 ? -0.845 3.094 18.561 1.00 89.25 185 GLU A CA 1
ATOM 1481 C C . GLU A 1 185 ? -1.195 4.470 17.987 1.00 89.25 185 GLU A C 1
ATOM 1483 O O . GLU A 1 185 ? -2.349 4.885 18.062 1.00 89.25 185 GLU A O 1
ATOM 1488 N N . ILE A 1 186 ? -0.239 5.115 17.308 1.00 90.81 186 ILE A N 1
ATOM 1489 C CA . ILE A 1 186 ? -0.479 6.361 16.570 1.00 90.81 186 ILE A CA 1
ATOM 1490 C C . ILE A 1 186 ? -1.561 6.160 15.502 1.00 90.81 186 ILE A C 1
ATOM 1492 O O . ILE A 1 186 ? -2.524 6.918 15.469 1.00 90.81 186 ILE A O 1
ATOM 1496 N N . ILE A 1 187 ? -1.455 5.118 14.671 1.00 91.44 187 ILE A N 1
ATOM 1497 C CA . ILE A 1 187 ? -2.445 4.828 13.620 1.00 91.44 187 ILE A CA 1
ATOM 1498 C C . ILE A 1 187 ? -3.848 4.610 14.208 1.00 91.44 187 ILE A C 1
ATOM 1500 O O . ILE A 1 187 ? -4.826 5.153 13.695 1.00 91.44 187 ILE A O 1
ATOM 1504 N N . HIS A 1 188 ? -3.966 3.835 15.288 1.00 90.44 188 HIS A N 1
ATOM 1505 C CA . HIS A 1 188 ? -5.242 3.617 15.969 1.00 90.44 188 HIS A CA 1
ATOM 1506 C C . HIS A 1 188 ? -5.820 4.915 16.527 1.00 90.44 188 HIS A C 1
ATOM 1508 O O . HIS A 1 188 ? -7.015 5.168 16.373 1.00 90.44 188 HIS A O 1
ATOM 1514 N N . LYS A 1 189 ? -4.974 5.742 17.147 1.00 90.06 189 LYS A N 1
ATOM 1515 C CA . LYS A 1 189 ? -5.371 7.036 17.693 1.00 90.06 189 LYS A CA 1
ATOM 1516 C C . LYS A 1 189 ? -5.867 7.975 16.593 1.00 90.06 189 LYS A C 1
ATOM 1518 O O . LYS A 1 189 ? -6.952 8.521 16.741 1.00 90.06 189 LYS A O 1
ATOM 1523 N N . GLU A 1 190 ? -5.166 8.072 15.463 1.00 89.44 190 GLU A N 1
ATOM 1524 C CA . GLU A 1 190 ? -5.600 8.875 14.308 1.00 89.44 190 GLU A CA 1
ATOM 1525 C C . GLU A 1 190 ? -6.987 8.451 13.795 1.00 89.44 190 GLU A C 1
ATOM 1527 O O . GLU A 1 190 ? -7.839 9.296 13.525 1.00 89.44 190 GLU A O 1
ATOM 1532 N N . VAL A 1 191 ? -7.236 7.143 13.662 1.00 88.19 191 VAL A N 1
ATOM 1533 C CA . VAL A 1 191 ? -8.542 6.625 13.213 1.00 88.19 191 VAL A CA 1
ATOM 1534 C C . VAL A 1 191 ? -9.637 6.915 14.243 1.00 88.19 191 VAL A C 1
ATOM 1536 O O . VAL A 1 191 ? -10.764 7.248 13.870 1.00 88.19 191 VAL A O 1
ATOM 1539 N N . PHE A 1 192 ? -9.321 6.807 15.535 1.00 84.81 192 PHE A N 1
ATOM 1540 C CA . PHE A 1 192 ? -10.270 7.085 16.608 1.00 84.81 192 PHE A CA 1
ATOM 1541 C C . PHE A 1 192 ? -10.632 8.571 16.685 1.00 84.81 192 PHE A C 1
ATOM 1543 O O . PHE A 1 192 ? -11.813 8.901 16.747 1.00 84.81 192 PHE A O 1
ATOM 1550 N N . GLU A 1 193 ? -9.640 9.458 16.608 1.00 84.50 193 GLU A N 1
ATOM 1551 C CA . GLU A 1 193 ? -9.833 10.914 16.611 1.00 84.50 193 GLU A CA 1
ATOM 1552 C C . GLU A 1 193 ? -10.610 11.405 15.380 1.00 84.50 193 GLU A C 1
ATOM 1554 O O . GLU A 1 193 ? -11.382 12.365 15.427 1.00 84.50 193 GLU A O 1
ATOM 1559 N N . LEU A 1 194 ? -10.433 10.723 14.248 1.00 80.94 194 LEU A N 1
ATOM 1560 C CA . LEU A 1 194 ? -11.198 10.997 13.039 1.00 80.94 194 LEU A CA 1
ATOM 1561 C C . LEU A 1 194 ? -12.677 10.615 13.203 1.00 80.94 194 LEU A C 1
ATOM 1563 O O . LEU A 1 194 ? -13.557 11.307 12.692 1.00 80.94 194 LEU A O 1
ATOM 1567 N N . ARG A 1 195 ? -12.962 9.536 13.943 1.00 72.31 195 ARG A N 1
ATOM 1568 C CA . ARG A 1 195 ? -14.328 9.137 14.309 1.00 72.31 195 ARG A CA 1
ATOM 1569 C C . ARG A 1 195 ? -14.937 10.064 15.364 1.00 72.31 195 ARG A C 1
ATOM 1571 O O . ARG A 1 195 ? -16.126 10.348 15.280 1.00 72.31 195 ARG A O 1
ATOM 1578 N N . SER A 1 196 ? -14.165 10.508 16.358 1.00 68.75 196 SER A N 1
ATOM 1579 C CA . SER A 1 196 ? -14.648 11.438 17.393 1.00 68.75 196 SER A CA 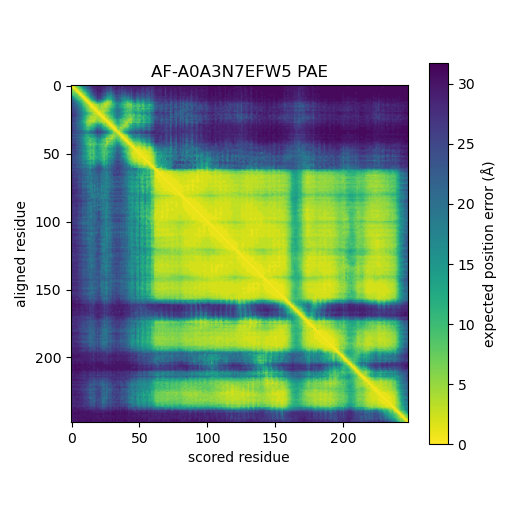1
ATOM 1580 C C . SER A 1 196 ? -14.905 12.847 16.841 1.00 68.75 196 SER A C 1
ATOM 1582 O O . SER A 1 196 ? -15.570 13.654 17.488 1.00 68.75 196 SER A O 1
ATOM 1584 N N . GLY A 1 197 ? -14.417 13.142 15.631 1.00 65.25 197 GLY A N 1
ATOM 1585 C CA . GLY A 1 197 ? -14.530 14.451 14.994 1.00 65.25 197 GLY A CA 1
ATOM 1586 C C . GLY A 1 197 ? -13.543 15.481 15.549 1.00 65.25 197 GLY A C 1
ATOM 1587 O O . GLY A 1 197 ? -13.678 16.668 15.237 1.00 65.25 197 GLY A O 1
ATOM 1588 N N . GLU A 1 198 ? -12.572 15.036 16.354 1.00 59.38 198 GLU A N 1
ATOM 1589 C CA . GLU A 1 198 ? -11.497 15.852 16.930 1.00 59.38 198 GLU A CA 1
ATOM 1590 C C . GLU A 1 198 ? -10.465 16.233 15.863 1.00 59.38 198 GLU A C 1
ATOM 1592 O O . GLU A 1 198 ? -9.966 17.360 15.866 1.00 59.38 198 GLU A O 1
ATOM 1597 N N . THR A 1 199 ? -10.219 15.344 14.894 1.00 59.81 199 THR A N 1
ATOM 1598 C CA . THR A 1 199 ? -9.229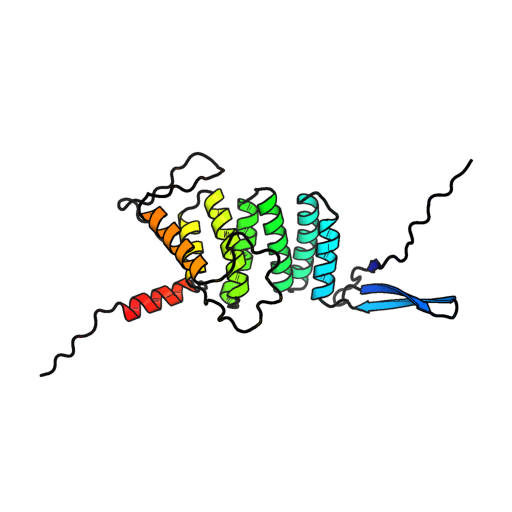 15.558 13.831 1.00 59.81 199 THR A CA 1
ATOM 1599 C C . THR A 1 199 ? -9.899 15.627 12.457 1.00 59.81 199 THR A C 1
ATOM 1601 O O . THR A 1 199 ? -10.604 14.710 12.035 1.00 59.81 199 THR A O 1
ATOM 1604 N N . ARG A 1 200 ? -9.665 16.730 11.730 1.00 61.97 200 ARG A N 1
ATOM 1605 C CA . ARG A 1 200 ? -10.123 16.931 10.344 1.00 61.97 200 ARG A CA 1
ATOM 1606 C C . ARG A 1 200 ? -8.991 16.611 9.372 1.00 61.97 200 ARG A C 1
ATOM 1608 O O . ARG A 1 200 ? -7.875 17.097 9.548 1.00 61.97 200 ARG A O 1
ATOM 1615 N N . LEU A 1 201 ? -9.268 15.820 8.336 1.00 61.91 201 LEU A N 1
ATOM 1616 C CA . LEU A 1 201 ? -8.302 15.591 7.258 1.00 61.91 201 LEU A CA 1
ATOM 1617 C C . LEU A 1 201 ? -8.305 16.798 6.315 1.00 61.91 201 LEU A C 1
ATOM 1619 O O . LEU A 1 201 ? -9.313 17.084 5.676 1.00 61.91 201 LEU A O 1
ATOM 1623 N N . ALA A 1 202 ? -7.174 17.495 6.220 1.00 56.28 202 ALA A N 1
ATOM 1624 C CA . ALA A 1 202 ? -6.978 18.540 5.223 1.00 56.28 202 ALA A CA 1
ATOM 1625 C C . ALA A 1 202 ? -6.680 17.901 3.852 1.00 56.28 202 ALA A C 1
ATOM 1627 O O . ALA A 1 202 ? -5.605 17.325 3.661 1.00 56.28 202 ALA A O 1
ATOM 1628 N N . SER A 1 203 ? -7.623 17.990 2.908 1.00 56.88 203 SER A N 1
ATOM 1629 C CA . SER A 1 203 ? -7.389 17.634 1.503 1.00 56.88 203 SER A CA 1
ATOM 1630 C C . SER A 1 203 ? -6.680 18.779 0.769 1.00 56.88 203 SER A C 1
ATOM 1632 O O . SER A 1 203 ? -6.906 19.955 1.054 1.00 56.88 203 SER A O 1
ATOM 1634 N N . VAL A 1 204 ? -5.806 18.442 -0.184 1.00 56.47 204 VAL A N 1
ATOM 1635 C CA . VAL A 1 204 ? -5.198 19.440 -1.092 1.00 56.47 204 VAL A CA 1
ATOM 1636 C C . VAL A 1 204 ? -6.204 19.850 -2.173 1.00 56.47 204 VAL A C 1
ATOM 1638 O O . VAL A 1 204 ? -6.239 20.997 -2.611 1.00 56.47 204 VAL A O 1
ATOM 1641 N N . GLU A 1 205 ? -7.081 18.924 -2.553 1.00 50.25 205 GLU A N 1
ATOM 1642 C CA . GLU A 1 205 ? -8.200 19.153 -3.459 1.00 50.25 205 GLU A CA 1
ATOM 1643 C C . GLU A 1 205 ? -9.457 19.518 -2.660 1.00 50.25 205 GLU A C 1
ATOM 1645 O O . GLU A 1 205 ? -10.197 18.657 -2.192 1.00 50.25 205 GLU A O 1
ATOM 1650 N N . GLY A 1 206 ? -9.660 20.825 -2.473 1.00 40.66 206 GLY A N 1
ATOM 1651 C CA . GLY A 1 206 ? -10.955 21.455 -2.204 1.00 40.66 206 GLY A CA 1
ATOM 1652 C C . GLY A 1 206 ? -11.727 20.997 -0.958 1.00 40.66 206 GLY A C 1
ATOM 1653 O O . GLY A 1 206 ? -12.507 20.055 -1.018 1.00 40.66 206 GLY A O 1
ATOM 1654 N N . ASN A 1 207 ? -11.596 21.769 0.127 1.00 39.75 207 ASN A N 1
ATOM 1655 C CA . ASN A 1 207 ? -12.656 22.210 1.057 1.00 39.75 207 ASN A CA 1
ATOM 1656 C C . ASN A 1 207 ? -13.823 21.252 1.396 1.00 39.75 207 ASN A C 1
ATOM 1658 O O . ASN A 1 207 ? -14.957 21.692 1.586 1.00 39.75 207 ASN A O 1
ATOM 1662 N N . THR A 1 208 ? -13.572 19.954 1.530 1.00 45.84 208 THR A N 1
ATOM 1663 C CA . THR A 1 208 ? -14.550 19.023 2.094 1.00 45.84 208 THR A CA 1
ATOM 1664 C C . THR A 1 208 ? -14.087 18.635 3.490 1.00 45.84 208 THR A C 1
ATOM 1666 O O . THR A 1 208 ? -13.190 17.820 3.679 1.00 45.84 208 THR A O 1
ATOM 1669 N N . ASP A 1 209 ? -14.687 19.278 4.494 1.00 50.00 209 ASP A N 1
ATOM 1670 C CA . ASP A 1 209 ? -14.617 18.847 5.889 1.00 50.00 209 ASP A CA 1
ATOM 1671 C C . ASP A 1 209 ? -15.264 17.457 5.982 1.00 50.00 209 ASP A C 1
ATOM 1673 O O . ASP A 1 209 ? -16.484 17.316 6.083 1.00 50.00 209 ASP A O 1
ATOM 1677 N N . LEU A 1 210 ? -14.457 16.405 5.896 1.00 54.78 210 LEU A N 1
ATOM 1678 C CA . LEU A 1 210 ? -14.961 15.038 5.902 1.00 54.78 210 LEU A CA 1
ATOM 1679 C C . LEU A 1 210 ? -15.139 14.564 7.348 1.00 54.78 210 LEU A C 1
ATOM 1681 O O . LEU A 1 210 ? -14.231 13.994 7.952 1.00 54.78 210 LEU A O 1
ATOM 1685 N N . LYS A 1 211 ? -16.313 14.839 7.922 1.00 60.84 211 LYS A N 1
ATOM 1686 C CA . LYS A 1 211 ? -16.714 14.322 9.235 1.00 60.84 211 LYS A CA 1
ATOM 1687 C C . LYS A 1 211 ? -17.364 12.949 9.112 1.00 60.84 211 LYS A C 1
ATOM 1689 O O . LYS A 1 211 ? -18.297 12.761 8.335 1.00 60.84 211 LYS A O 1
ATOM 1694 N N . VAL A 1 212 ? -16.910 12.019 9.944 1.00 63.53 212 VAL A N 1
ATOM 1695 C CA . VAL A 1 212 ? -17.607 10.761 10.216 1.00 63.53 212 VAL A CA 1
ATOM 1696 C C . VAL A 1 212 ? -18.549 11.024 11.383 1.00 63.53 212 VAL A C 1
ATOM 1698 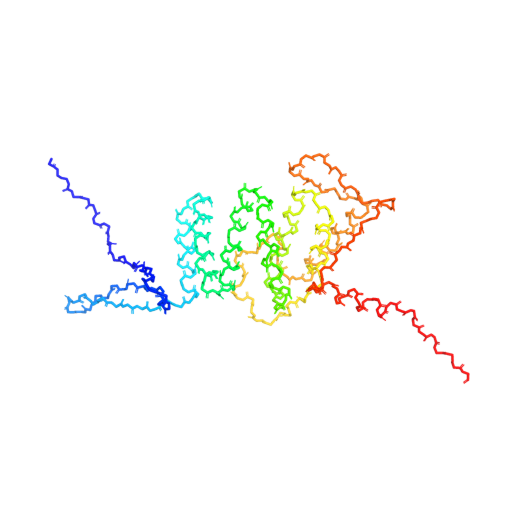O O . VAL A 1 212 ? -18.089 11.291 12.486 1.00 63.53 212 VAL A O 1
ATOM 1701 N N . ASN A 1 213 ? -19.858 10.984 11.143 1.00 65.38 213 ASN A N 1
ATOM 1702 C CA . ASN A 1 213 ? -20.875 11.186 12.179 1.00 65.38 213 ASN A CA 1
ATOM 1703 C C . ASN A 1 213 ? -21.668 9.894 12.400 1.00 65.38 213 ASN A C 1
ATOM 1705 O O . ASN A 1 213 ? -21.746 9.049 11.510 1.00 65.38 213 ASN A O 1
ATOM 1709 N N . GLU A 1 214 ? -22.326 9.770 13.555 1.00 63.62 214 GLU A N 1
ATOM 1710 C CA . GLU A 1 214 ? -23.222 8.637 13.842 1.00 63.62 214 GLU A CA 1
ATOM 1711 C C . GLU A 1 214 ? -24.384 8.528 12.842 1.00 63.62 214 GLU A C 1
ATOM 1713 O O . GLU A 1 214 ? -24.833 7.428 12.533 1.00 63.62 214 GLU A O 1
ATOM 1718 N N . GLU A 1 215 ? -24.821 9.656 12.276 1.00 61.91 215 GLU A N 1
ATOM 1719 C CA . GLU A 1 215 ? -25.894 9.710 11.277 1.00 61.91 215 GLU A CA 1
ATOM 1720 C C . GLU A 1 215 ? -25.461 9.209 9.887 1.00 61.91 215 GLU A C 1
ATOM 1722 O O . GLU A 1 215 ? -26.297 8.752 9.114 1.00 61.91 215 GLU A O 1
ATOM 1727 N N . ASN A 1 216 ? -24.157 9.238 9.583 1.00 66.38 216 ASN A N 1
ATOM 1728 C CA . ASN A 1 216 ? -23.576 8.756 8.327 1.00 66.38 216 ASN A CA 1
ATOM 1729 C C . ASN A 1 216 ? -22.405 7.807 8.627 1.00 66.38 216 ASN A C 1
ATOM 1731 O O . ASN A 1 216 ? -21.238 8.205 8.531 1.00 66.38 216 ASN A O 1
ATOM 1735 N N . PRO A 1 217 ? -22.694 6.548 9.005 1.00 73.25 217 PRO A N 1
ATOM 1736 C CA . PRO A 1 217 ? -21.655 5.594 9.352 1.00 73.25 217 PRO A CA 1
ATOM 1737 C C . PRO A 1 217 ? -20.793 5.250 8.131 1.00 73.25 217 PRO A C 1
ATOM 1739 O O . PRO A 1 217 ? -21.301 4.955 7.046 1.00 73.25 217 PRO A O 1
ATOM 1742 N N . LEU A 1 218 ? -19.473 5.225 8.328 1.00 79.56 218 LEU A N 1
ATOM 1743 C CA . LEU A 1 218 ? -18.525 4.710 7.342 1.00 79.56 218 LEU A CA 1
ATOM 1744 C C . LEU A 1 218 ? -18.756 3.210 7.129 1.00 79.56 218 LEU A C 1
ATOM 1746 O O . LEU A 1 218 ? -18.557 2.402 8.037 1.00 79.56 218 LEU A O 1
ATOM 1750 N N . ARG A 1 219 ? -19.142 2.830 5.909 1.00 82.94 219 ARG A N 1
ATOM 1751 C CA . ARG A 1 219 ? -19.179 1.427 5.485 1.00 82.94 219 ARG A CA 1
ATOM 1752 C C . ARG A 1 219 ? -17.819 1.049 4.911 1.00 82.94 219 ARG A C 1
ATOM 1754 O O . ARG A 1 219 ? -17.466 1.516 3.831 1.00 82.94 219 ARG A O 1
ATOM 1761 N N . LEU A 1 220 ? -17.076 0.234 5.656 1.00 84.12 220 LEU A N 1
ATOM 1762 C CA . LEU A 1 220 ? -15.770 -0.273 5.241 1.00 84.12 220 LEU A CA 1
ATOM 1763 C C . LEU A 1 220 ? -15.947 -1.489 4.325 1.00 84.12 220 LEU A C 1
ATOM 1765 O O . LEU A 1 220 ? -16.686 -2.420 4.650 1.00 84.12 220 LEU A O 1
ATOM 1769 N N . GLU A 1 221 ? -15.251 -1.488 3.198 1.00 86.00 221 GLU A N 1
ATOM 1770 C CA . GLU A 1 221 ? -15.168 -2.590 2.248 1.00 86.00 221 GLU A CA 1
ATOM 1771 C C . GLU A 1 221 ? -13.771 -3.193 2.326 1.00 86.00 221 GLU A C 1
ATOM 1773 O O . GLU A 1 221 ? -12.795 -2.663 1.808 1.00 86.00 221 GLU A O 1
ATOM 1778 N N . ILE A 1 222 ? -13.673 -4.322 3.022 1.00 86.06 222 ILE A N 1
ATOM 1779 C CA . ILE A 1 222 ? -12.387 -4.956 3.292 1.00 86.06 222 ILE A CA 1
ATOM 1780 C C . ILE A 1 222 ? -12.148 -6.040 2.251 1.00 86.06 222 ILE A C 1
ATOM 1782 O O . ILE A 1 222 ? -12.903 -7.018 2.176 1.00 86.06 222 ILE A O 1
ATOM 1786 N N . ASP A 1 223 ? -11.075 -5.865 1.480 1.00 84.31 223 ASP A N 1
ATOM 1787 C CA . ASP A 1 223 ? -10.607 -6.838 0.497 1.00 84.31 223 ASP A CA 1
ATOM 1788 C C . ASP A 1 223 ? -10.442 -8.231 1.136 1.00 84.31 223 ASP A C 1
ATOM 1790 O O . ASP A 1 223 ? -9.992 -8.384 2.275 1.00 84.31 223 ASP A O 1
ATOM 1794 N N . LEU A 1 224 ? -10.811 -9.270 0.386 1.00 83.75 224 LEU A N 1
ATOM 1795 C CA . LEU A 1 224 ? -10.677 -10.671 0.778 1.00 83.75 224 LEU A CA 1
ATOM 1796 C C . LEU A 1 224 ? -9.226 -11.046 1.074 1.00 83.75 224 LEU A C 1
ATOM 1798 O O . LEU A 1 224 ? -8.983 -11.840 1.980 1.00 83.75 224 LEU A O 1
ATOM 1802 N N . ALA A 1 225 ? -8.284 -10.467 0.327 1.00 85.56 225 ALA A N 1
ATOM 1803 C CA . ALA A 1 225 ? -6.858 -10.695 0.518 1.00 85.56 225 ALA A CA 1
ATOM 1804 C C . ALA A 1 225 ? -6.266 -9.855 1.666 1.00 85.56 225 ALA A C 1
ATOM 1806 O O . ALA A 1 225 ? -5.101 -10.034 2.021 1.00 85.56 225 ALA A O 1
ATOM 1807 N N . SER A 1 226 ? -7.039 -8.937 2.259 1.00 87.81 226 SER A N 1
ATOM 1808 C CA . SER A 1 226 ? -6.533 -8.058 3.308 1.00 87.81 226 SER A CA 1
ATOM 1809 C C . SER A 1 226 ? -6.311 -8.813 4.628 1.00 87.81 226 SER A C 1
ATOM 1811 O O . SER A 1 226 ? -7.234 -9.466 5.129 1.00 87.81 226 SER A O 1
ATOM 1813 N N . PRO A 1 227 ? -5.140 -8.663 5.279 1.00 86.31 227 PRO A N 1
ATOM 1814 C CA . PRO A 1 227 ? -4.883 -9.231 6.602 1.00 86.31 227 PRO A CA 1
ATOM 1815 C C . PRO A 1 227 ? -5.834 -8.690 7.679 1.00 86.31 227 PRO A C 1
ATOM 1817 O O . PRO A 1 227 ? -6.096 -9.381 8.665 1.00 86.31 227 PRO A O 1
ATOM 1820 N N . LEU A 1 228 ? -6.421 -7.502 7.478 1.00 90.25 228 LEU A N 1
ATOM 1821 C CA . LEU A 1 228 ? -7.432 -6.941 8.378 1.00 90.25 228 LEU A CA 1
ATOM 1822 C C . LEU A 1 228 ? -8.642 -7.864 8.537 1.00 90.25 228 LEU A C 1
ATOM 1824 O O . LEU A 1 228 ? -9.197 -7.987 9.629 1.00 90.25 228 LEU A O 1
ATOM 1828 N N . ARG A 1 229 ? -9.037 -8.553 7.462 1.00 89.62 229 ARG A N 1
ATOM 1829 C CA . ARG A 1 229 ? -10.181 -9.464 7.477 1.00 89.62 229 ARG A CA 1
ATOM 1830 C C . ARG A 1 229 ? -9.983 -10.597 8.480 1.00 89.62 229 ARG A C 1
ATOM 1832 O O . ARG A 1 229 ? -10.916 -10.933 9.203 1.00 89.62 229 ARG A O 1
ATOM 1839 N N . LEU A 1 230 ? -8.776 -11.159 8.554 1.00 86.81 230 LEU A N 1
ATOM 1840 C CA . LEU A 1 230 ? -8.448 -12.226 9.503 1.00 86.81 230 LEU A CA 1
ATOM 1841 C C . LEU A 1 230 ? -8.534 -11.733 10.948 1.00 86.81 230 LEU A C 1
ATOM 1843 O O . LEU A 1 230 ? -9.102 -12.420 11.793 1.00 86.81 230 LEU A O 1
ATOM 1847 N N . VAL A 1 231 ? -8.032 -10.525 11.216 1.00 87.56 231 VAL A N 1
ATOM 1848 C CA . VAL A 1 231 ? -8.115 -9.907 12.546 1.00 87.56 231 VAL A CA 1
ATOM 1849 C C . VAL A 1 231 ? -9.569 -9.678 12.947 1.00 87.56 231 VAL A C 1
ATOM 1851 O O . VAL A 1 231 ? -9.957 -10.039 14.053 1.00 87.56 231 VAL A O 1
ATOM 1854 N N . LEU A 1 232 ? -10.402 -9.143 12.052 1.00 88.25 232 LEU A N 1
ATOM 1855 C CA . LEU A 1 232 ? -11.819 -8.916 12.346 1.00 88.25 232 LEU A CA 1
ATOM 1856 C C . LEU A 1 232 ? -12.593 -10.218 12.556 1.00 88.25 232 LEU A C 1
ATOM 1858 O O . LEU A 1 232 ? -13.410 -10.290 13.469 1.00 88.25 232 LEU A O 1
ATOM 1862 N N . LEU A 1 233 ? -12.324 -11.256 11.761 1.00 86.75 233 LEU A N 1
ATOM 1863 C CA . LEU A 1 233 ? -12.929 -12.575 11.961 1.00 86.75 233 LEU A CA 1
ATOM 1864 C C . LEU A 1 233 ? -12.535 -13.174 13.315 1.00 86.75 233 LEU A C 1
ATOM 1866 O O . LEU A 1 233 ? -13.396 -13.704 14.013 1.00 86.75 233 LEU A O 1
ATOM 1870 N N . ALA A 1 234 ? -11.265 -13.046 13.709 1.00 86.44 234 ALA A N 1
ATOM 1871 C CA . ALA A 1 234 ? -10.811 -13.466 15.028 1.00 86.44 234 ALA A CA 1
ATOM 1872 C C . ALA A 1 234 ? -11.525 -12.674 16.132 1.00 86.44 234 ALA A C 1
ATOM 1874 O O . ALA A 1 234 ? -12.062 -13.272 17.059 1.00 86.44 234 ALA A O 1
ATOM 1875 N N . LEU A 1 235 ? -11.606 -11.345 16.013 1.00 85.06 235 LEU A N 1
ATOM 1876 C CA . LEU A 1 235 ? -12.325 -10.514 16.979 1.00 85.06 235 LEU A CA 1
ATOM 1877 C C . LEU A 1 235 ? -13.791 -10.931 17.105 1.00 85.06 235 LEU A C 1
ATOM 1879 O O . LEU A 1 235 ? -14.262 -11.076 18.222 1.00 85.06 235 LEU A O 1
ATOM 1883 N N . VAL A 1 236 ? -14.496 -11.191 16.001 1.00 84.88 236 VAL A N 1
ATOM 1884 C CA . VAL A 1 236 ? -15.886 -11.676 16.045 1.00 84.88 236 VAL A CA 1
ATOM 1885 C C . VAL A 1 236 ? -15.981 -13.037 16.740 1.00 84.88 236 VAL A C 1
ATOM 1887 O O . VAL A 1 236 ? -16.840 -13.212 17.599 1.00 84.88 236 VAL A O 1
ATOM 1890 N N . ALA A 1 237 ? -15.086 -13.977 16.424 1.00 81.44 237 ALA A N 1
ATOM 1891 C CA . ALA A 1 237 ? -15.081 -15.308 17.032 1.00 81.44 237 ALA A CA 1
ATOM 1892 C C . ALA A 1 237 ? -14.794 -15.277 18.545 1.00 81.44 237 ALA A C 1
ATOM 1894 O O . ALA A 1 237 ? -15.364 -16.062 19.296 1.00 81.44 237 ALA A O 1
ATOM 1895 N N . PHE A 1 238 ? -13.931 -14.365 19.003 1.00 77.50 238 PHE A N 1
ATOM 1896 C CA . PHE A 1 238 ? -13.565 -14.235 20.419 1.00 77.50 238 PHE A CA 1
ATOM 1897 C C . PHE A 1 2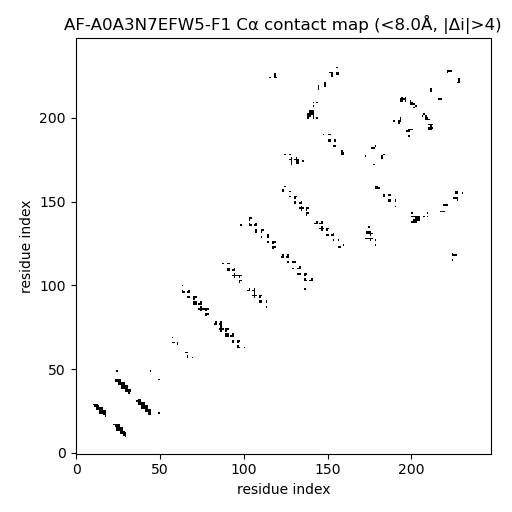38 ? -14.424 -13.224 21.195 1.00 77.50 238 PHE A C 1
ATOM 1899 O O . PHE A 1 238 ? -14.344 -13.179 22.420 1.00 77.50 238 PHE A O 1
ATOM 1906 N N . HIS A 1 239 ? -15.252 -12.430 20.510 1.00 69.06 239 HIS A N 1
ATOM 1907 C CA . HIS A 1 239 ? -16.211 -11.506 21.122 1.00 69.06 239 HIS A CA 1
ATOM 1908 C C . HIS A 1 239 ? -17.570 -12.178 21.406 1.00 69.06 239 HIS A C 1
ATOM 1910 O O . HIS A 1 239 ? -18.477 -11.531 21.937 1.00 69.06 239 HIS A O 1
ATOM 1916 N N . GLU A 1 240 ? -17.747 -13.474 21.117 1.00 59.03 240 GLU A N 1
ATOM 1917 C CA . GLU A 1 240 ? -18.883 -14.192 21.701 1.00 59.03 240 GLU A CA 1
ATOM 1918 C C . GLU A 1 240 ? -18.818 -14.082 23.236 1.00 59.03 240 GLU A C 1
ATOM 1920 O O . GLU A 1 240 ? -17.770 -14.345 23.837 1.00 59.03 240 GLU A O 1
ATOM 1925 N N . PRO A 1 241 ? -19.907 -13.654 23.904 1.00 55.97 241 PRO A N 1
ATOM 1926 C CA . PRO A 1 241 ? -19.910 -13.520 25.349 1.00 55.97 241 PRO A CA 1
ATOM 1927 C C . PRO A 1 241 ? -19.633 -14.895 25.946 1.00 55.97 241 PRO A C 1
ATOM 1929 O O . PRO A 1 241 ? -20.379 -15.835 25.677 1.00 55.97 241 PRO A O 1
ATOM 1932 N N . MET A 1 242 ? -18.562 -14.990 26.744 1.00 48.69 242 MET A N 1
ATOM 1933 C CA . MET A 1 242 ? -18.171 -16.179 27.502 1.00 48.69 242 MET A CA 1
ATOM 1934 C C . MET A 1 242 ? -19.403 -16.996 27.895 1.00 48.69 242 MET A C 1
ATOM 1936 O O . MET A 1 242 ? -20.206 -16.546 28.721 1.00 48.69 242 MET A O 1
ATOM 1940 N N . PHE A 1 243 ? -19.565 -18.184 27.305 1.00 49.38 243 PHE A N 1
ATOM 1941 C CA . PHE A 1 243 ? -20.559 -19.151 27.749 1.00 49.38 243 PHE A CA 1
ATOM 1942 C C . PHE A 1 243 ? -20.351 -19.355 29.251 1.00 49.38 243 PHE A C 1
ATOM 1944 O O . PHE A 1 243 ? -19.376 -19.977 29.666 1.00 49.38 243 PHE A O 1
ATOM 1951 N N . LYS A 1 244 ? -21.235 -18.797 30.089 1.00 45.59 244 LYS A N 1
ATOM 1952 C CA . LYS A 1 244 ? -21.250 -19.125 31.517 1.00 45.59 244 LYS A CA 1
ATOM 1953 C C . LYS A 1 244 ? -21.502 -20.632 31.605 1.00 45.59 244 LYS A C 1
ATOM 1955 O O . LYS A 1 244 ? -22.581 -21.057 31.179 1.00 45.59 244 LYS A O 1
ATOM 1960 N N . PRO A 1 245 ? -20.573 -21.443 32.140 1.00 47.12 245 PRO A N 1
ATOM 1961 C CA . PRO A 1 245 ? -20.865 -22.844 32.370 1.00 47.12 245 PRO A CA 1
ATOM 1962 C C . PRO A 1 245 ? -21.997 -22.908 33.396 1.00 47.12 245 PRO A C 1
ATOM 1964 O O . PRO A 1 245 ? -21.855 -22.465 34.538 1.00 47.12 245 PRO A O 1
ATOM 1967 N N . ARG A 1 246 ? -23.161 -23.403 32.968 1.00 46.91 246 ARG A N 1
ATOM 1968 C CA . ARG A 1 246 ? -24.221 -23.814 33.887 1.00 46.91 246 ARG A CA 1
ATOM 1969 C C . ARG A 1 246 ? -23.772 -25.133 34.502 1.00 46.91 246 ARG A C 1
ATOM 1971 O O . ARG A 1 246 ? -24.040 -26.191 33.947 1.00 46.91 246 ARG A O 1
ATOM 1978 N N . TRP A 1 247 ? -23.050 -25.046 35.612 1.00 54.78 247 TRP A N 1
ATOM 1979 C CA . TRP A 1 247 ? -22.875 -26.181 36.508 1.00 54.78 247 TRP A CA 1
ATOM 1980 C C . TRP A 1 247 ? -24.235 -26.444 37.174 1.00 54.78 247 TRP A C 1
ATOM 1982 O O . TRP A 1 247 ? -24.731 -25.581 37.901 1.00 54.78 247 TRP A O 1
ATOM 1992 N N . TRP A 1 248 ? -24.851 -27.580 36.843 1.00 51.47 248 TRP A N 1
ATOM 1993 C CA . TRP A 1 248 ? -25.902 -28.229 37.631 1.00 51.47 248 TRP A CA 1
ATOM 1994 C C . TRP A 1 248 ? -25.294 -29.460 38.289 1.00 51.47 248 TRP A C 1
ATOM 1996 O O . TRP A 1 248 ? -24.464 -30.112 37.612 1.00 51.47 248 TRP A O 1
#

Radius of gyration: 24.65 Å; Cα contacts (8 Å, |Δi|>4): 272; chains: 1; bounding box: 77×56×70 Å

InterPro domains:
  IPR021773 Trafficking protein particle complex subunit 11 [PF11817] (5-153)

Foldseek 3Di:
DDDDDDPPPPQPQDWDDDPDPPAAIWTFGFDQDPPRDTDTDTDGDDPVRVVVVLVVVLVVDPQLVVSLVSLVVQLVVCVVVVVNVSNLVSLQSNLVSCVVVVVLVSSLVSLVVSLVVCLQVVVLQVNLQSLLSNLVSCLQQVNLLSNLQSLLLNLLGDQPDPDDPPPPPPPDRHNQPHSDPVSNVVSVVVSVCQQVLVDFRDYPPDDDRDHQDPVHHRDHDHDPSGSSVVVVVVCVVVPPPPPPPPDD

Solvent-accessible surface area (backbone atoms only — not comparable to full-atom values): 14547 Å² total; per-residue (Å²): 138,80,88,81,76,81,79,73,83,76,83,64,72,45,74,45,77,53,92,51,94,92,50,64,44,28,41,37,43,83,44,82,46,101,75,90,45,79,48,87,42,80,43,75,48,51,74,69,55,47,54,52,49,55,50,58,57,40,66,69,48,90,45,56,67,59,36,36,53,52,32,49,56,51,22,51,53,26,48,75,70,66,37,56,69,61,16,39,52,30,38,48,55,35,21,52,38,29,46,75,76,63,42,34,68,65,15,35,58,41,43,53,59,42,43,54,52,30,39,71,72,62,40,55,82,60,39,44,47,51,33,19,46,45,26,53,28,22,38,39,68,57,36,60,68,58,23,49,52,34,41,52,35,52,56,48,47,83,67,75,71,96,68,85,74,70,81,83,66,79,86,74,65,52,85,48,52,67,79,43,71,71,49,36,53,51,46,52,48,54,53,49,33,31,53,72,57,77,46,76,60,73,33,77,66,68,93,58,84,70,72,45,43,91,93,54,68,85,80,82,82,78,54,90,56,37,61,36,51,56,54,53,52,50,49,58,69,69,60,56,76,78,80,74,81,80,82,126

Organism: Populus trichocarpa (NCBI:txid3694)

Nearest PDB structures (foldseek):
  3ro3-assembly1_A  TM=8.896E-01  e=1.315E-02  Mus musculus
  3sf4-assembly1_A  TM=8.492E-01  e=3.373E-02  Homo sapiens
  5a6c-assembly2_A  TM=8.305E-01  e=3.038E-02  Homo sapiens
  7ep7-assembly1_A  TM=8.344E-01  e=1.384E-01  Mus musculus
  8amz-assembly1_Q  TM=7.136E-01  e=3.940E-01  Spinacia oleracea

Mean predicted aligned error: 15.02 Å